Protein AF-A0A453PIL1-F1 (afdb_monomer_lite)

pLDDT: mean 85.37, std 12.17, range [45.0, 97.56]

Radius of gyration: 28.1 Å; chains: 1; bounding box: 59×64×79 Å

Secondary structure (DSSP, 8-state):
-HHHHHHHHHHHHT--HHHHHHHHHHHHHHSTTGGGSHHHHHHHHHHHHHHHHHHH----PPPGGG--SEEEGGG--TTSEEE---SHHHHHHHHHHHS--------HHHHHHH--GGG--TTGGGGHHHHHHHHHHHHHHHHHHHHHHT---HHHHHHS--S---TT--HHHHHHHHHHHHHHHHHHHHHHHHHTT----S-HHHHHHHHHHHHHHHHHSTTTTT-SSTTSTT------GGGGGHHHHHHHHHHHHHHHHHHHHHHHHHHHHH--

Organism: Aegilops tauschii subsp. strangulata (NCBI:txid200361)

InterPro domains:
  IPR007855 RNA-dependent RNA polymerase [PTHR23079] (2-256)
  IPR057596 RDRP, core domain [PF05183] (2-96)
  IPR058752 RDRP, C-terminal head domain [PF26253] (114-263)

Foldseek 3Di:
DVVVVVLVVLCVVQQCLVVLVQLLQQCLLPDPVRCPDPLNVLSVVLNVVNVCCVPPVDGRDDDPVSHDQEHDPLVVPPVGHYDQGPDPSSVVSVVVVVPPPVVPFCDLVNLVVVPDCLLAAPPLVVQQVVLLVLLQVLLVQLVVLCVVFVNQDPCCLLVLVGDDTPPVDDSVPCSVVSVVSNVVSLVVLVVSLVVVDPDDDDCSLSVSSSNLSSNQCCQRHSVNAPVYPPPPPNRHRDRCSSVSVVVSSVVSNVVSVVVVVVVVVVVVVVVVVVVD

Structure (mmCIF, N/CA/C/O backbone):
data_AF-A0A453PIL1-F1
#
_entry.id   AF-A0A453PIL1-F1
#
loop_
_atom_site.group_PDB
_atom_site.id
_atom_site.type_symbol
_atom_site.label_atom_id
_atom_site.label_alt_id
_atom_site.label_comp_id
_atom_site.label_asym_id
_atom_site.label_entity_id
_atom_site.label_seq_id
_atom_site.pdbx_PDB_ins_code
_atom_site.Cartn_x
_atom_site.Cartn_y
_atom_site.Cartn_z
_atom_site.occupancy
_atom_site.B_iso_or_equiv
_atom_site.auth_seq_id
_atom_site.auth_comp_id
_atom_site.auth_asym_id
_atom_site.auth_atom_id
_atom_site.pdbx_PDB_model_num
ATOM 1 N N . MET A 1 1 ? 7.873 -20.648 41.416 1.00 58.84 1 MET A N 1
ATOM 2 C CA . MET A 1 1 ? 7.130 -21.405 40.377 1.00 58.84 1 MET A CA 1
ATOM 3 C C . MET A 1 1 ? 5.621 -21.281 40.560 1.00 58.84 1 MET A C 1
ATOM 5 O O . MET A 1 1 ? 4.978 -20.848 39.619 1.00 58.84 1 MET A O 1
ATOM 9 N N . GLN A 1 2 ? 5.059 -21.563 41.745 1.00 65.50 2 GLN A N 1
ATOM 10 C CA . GLN A 1 2 ? 3.618 -21.374 42.014 1.00 65.50 2 GLN A CA 1
ATOM 11 C C . GLN A 1 2 ? 3.133 -19.929 41.814 1.00 65.50 2 GLN A C 1
ATOM 13 O O . GLN A 1 2 ? 2.189 -19.726 41.064 1.00 65.50 2 GLN A O 1
ATOM 18 N N . GLU A 1 3 ? 3.833 -18.934 42.366 1.00 66.12 3 GLU A N 1
ATOM 19 C CA . GLU A 1 3 ? 3.472 -17.509 42.209 1.00 66.12 3 GLU A CA 1
ATOM 20 C C . GLU A 1 3 ? 3.462 -17.048 40.744 1.00 66.12 3 GLU A C 1
ATOM 22 O O . GLU A 1 3 ? 2.602 -16.280 40.326 1.00 66.12 3 GLU A O 1
ATOM 27 N N . VAL A 1 4 ? 4.390 -17.566 39.932 1.00 72.25 4 VAL A N 1
ATOM 28 C CA . VAL A 1 4 ? 4.459 -17.261 38.496 1.00 72.25 4 VAL A CA 1
ATOM 29 C C . VAL A 1 4 ? 3.265 -17.880 37.767 1.00 72.25 4 VAL A C 1
ATOM 31 O O . VAL A 1 4 ? 2.630 -17.210 36.961 1.00 72.25 4 VAL A 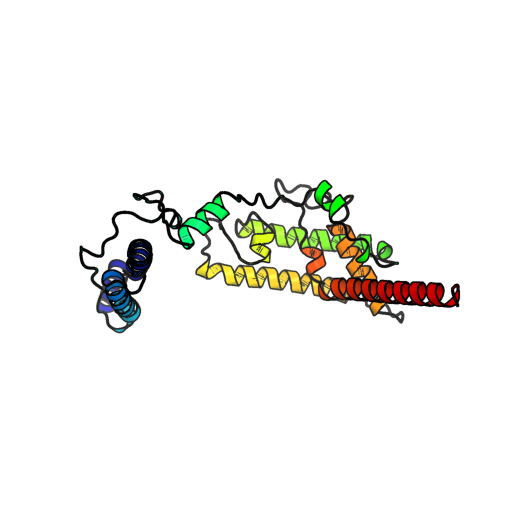O 1
ATOM 34 N N . HIS A 1 5 ? 2.916 -19.135 38.067 1.00 69.75 5 HIS A N 1
ATOM 35 C CA . HIS A 1 5 ? 1.756 -19.799 37.463 1.00 69.75 5 HIS A CA 1
ATOM 36 C C . HIS A 1 5 ? 0.440 -19.105 37.844 1.00 69.75 5 HIS A C 1
ATOM 38 O O . HIS A 1 5 ? -0.418 -18.897 36.987 1.00 69.75 5 HIS A O 1
ATOM 44 N N . GLU A 1 6 ? 0.290 -18.711 39.107 1.00 72.25 6 GLU A N 1
ATOM 45 C CA . GLU A 1 6 ? -0.893 -18.007 39.604 1.00 72.25 6 GLU A CA 1
ATOM 46 C C . GLU A 1 6 ? -1.024 -16.616 38.971 1.00 72.25 6 GLU A C 1
ATOM 48 O O . GLU A 1 6 ? -2.104 -16.241 38.516 1.00 72.25 6 GLU A O 1
ATOM 53 N N . TYR A 1 7 ? 0.092 -15.897 38.816 1.00 70.75 7 TYR A N 1
ATOM 54 C CA . TYR A 1 7 ? 0.134 -14.625 38.100 1.00 70.75 7 TYR A CA 1
ATOM 55 C C . TYR A 1 7 ? -0.283 -14.761 36.628 1.00 70.75 7 TYR A C 1
ATOM 57 O O . TYR A 1 7 ? -1.129 -14.001 36.162 1.00 70.75 7 TYR A O 1
ATOM 65 N N . PHE A 1 8 ? 0.240 -15.755 35.900 1.00 70.81 8 PHE A N 1
ATOM 66 C CA . PHE A 1 8 ? -0.168 -16.010 34.511 1.00 70.81 8 PHE A CA 1
ATOM 67 C C . PHE A 1 8 ? -1.654 -16.361 34.397 1.00 70.81 8 PHE A C 1
ATOM 69 O O . PHE A 1 8 ? -2.332 -15.880 33.490 1.00 70.81 8 PHE A O 1
ATOM 76 N N . THR A 1 9 ? -2.174 -17.166 35.325 1.00 74.06 9 THR A N 1
ATOM 77 C CA . THR A 1 9 ? -3.589 -17.562 35.324 1.00 74.06 9 THR A CA 1
ATOM 78 C C . THR A 1 9 ? -4.488 -16.352 35.583 1.00 74.06 9 THR A C 1
ATOM 80 O O . THR A 1 9 ? -5.438 -16.116 34.838 1.00 74.06 9 THR A O 1
ATOM 83 N N . ASN A 1 10 ? -4.142 -15.524 36.573 1.00 71.38 10 ASN A N 1
ATOM 84 C CA . ASN A 1 10 ? -4.851 -14.279 36.859 1.00 71.38 10 ASN A CA 1
ATOM 85 C C . ASN A 1 10 ? -4.754 -13.283 35.698 1.00 71.38 10 ASN A C 1
ATOM 87 O O . ASN A 1 10 ? -5.740 -12.614 35.399 1.00 71.38 10 ASN A O 1
ATOM 91 N N . TYR A 1 11 ? -3.617 -13.221 35.005 1.00 69.94 11 TYR A N 1
ATOM 92 C CA . TYR A 1 11 ? -3.441 -12.347 33.851 1.00 69.94 11 TYR A CA 1
ATOM 93 C C . TYR A 1 11 ? -4.341 -12.712 32.678 1.00 69.94 11 TYR A C 1
ATOM 95 O O . TYR A 1 11 ? -5.013 -11.842 32.133 1.00 69.94 11 TYR A O 1
ATOM 103 N N . ILE A 1 12 ? -4.419 -13.999 32.340 1.00 71.44 12 ILE A N 1
ATOM 104 C CA . ILE A 1 12 ? -5.281 -14.481 31.255 1.00 71.44 12 ILE A CA 1
ATOM 105 C C . ILE A 1 12 ? -6.761 -14.234 31.581 1.00 71.44 12 ILE A C 1
ATOM 107 O O . ILE A 1 12 ? -7.536 -13.865 30.703 1.00 71.44 12 ILE A O 1
ATOM 111 N N . VAL A 1 13 ? -7.166 -14.422 32.840 1.00 69.50 13 VAL A N 1
ATOM 112 C CA . VAL A 1 13 ? -8.570 -14.271 33.257 1.00 69.50 13 VAL A CA 1
ATOM 113 C C . VAL A 1 13 ? -8.995 -12.802 33.348 1.00 69.50 13 VAL A C 1
ATOM 115 O O . VAL A 1 13 ? -10.147 -12.484 33.058 1.00 69.50 13 VAL A O 1
ATOM 118 N N . ASN A 1 14 ? -8.088 -11.901 33.733 1.00 73.06 14 ASN A N 1
ATOM 119 C CA . ASN A 1 14 ? -8.406 -10.494 33.996 1.00 73.06 14 ASN A CA 1
ATOM 120 C C . ASN A 1 14 ? -8.008 -9.536 32.860 1.00 73.06 14 ASN A C 1
ATOM 122 O O . ASN A 1 14 ? -8.001 -8.320 33.063 1.00 73.06 14 ASN A O 1
ATOM 126 N N . GLU A 1 15 ? -7.695 -10.039 31.662 1.00 75.44 15 GLU A N 1
ATOM 127 C CA . GLU A 1 15 ? -7.413 -9.198 30.495 1.00 75.44 15 GLU A CA 1
ATOM 128 C C . GLU A 1 15 ? -8.691 -8.473 30.016 1.00 75.44 15 GLU A C 1
ATOM 130 O O . GLU A 1 15 ? -9.424 -8.931 29.141 1.00 75.44 15 GLU A O 1
ATOM 135 N N . SER A 1 16 ? -8.978 -7.305 30.600 1.00 82.44 16 SER A N 1
ATOM 136 C CA . SER A 1 16 ? -10.189 -6.518 30.319 1.00 82.44 16 SER A CA 1
ATOM 137 C C . SER A 1 16 ? -9.962 -5.341 29.364 1.00 82.44 16 SER A C 1
ATOM 139 O O . SER A 1 16 ? -10.922 -4.680 28.962 1.00 82.44 16 SER A O 1
ATOM 141 N N . LEU A 1 17 ? -8.719 -5.099 28.929 1.00 85.94 17 LEU A N 1
ATOM 142 C CA . LEU A 1 17 ? -8.336 -3.920 28.142 1.00 85.94 17 LEU A CA 1
ATOM 143 C C . LEU A 1 17 ? -9.154 -3.779 26.850 1.00 85.94 17 LEU A C 1
ATOM 145 O O . LEU A 1 17 ? -9.713 -2.718 26.571 1.00 85.94 17 LEU A O 1
ATOM 149 N N . GLY A 1 18 ? -9.274 -4.864 26.079 1.00 87.00 18 GLY A N 1
ATOM 150 C CA . GLY A 1 18 ? -10.049 -4.869 24.836 1.00 87.00 18 GLY A CA 1
ATOM 151 C C . GLY A 1 18 ? -11.552 -4.675 25.062 1.00 87.00 18 GLY A C 1
ATOM 152 O O . GLY A 1 18 ? -12.230 -4.067 24.233 1.00 87.00 18 GLY A O 1
ATOM 153 N N . ILE A 1 19 ? -12.079 -5.153 26.192 1.00 90.38 19 ILE A N 1
ATOM 154 C CA . ILE A 1 19 ? -13.492 -4.995 26.560 1.00 90.38 19 ILE A CA 1
ATOM 155 C C . ILE A 1 19 ? -13.772 -3.528 26.896 1.00 90.38 19 ILE A C 1
ATOM 157 O O . ILE A 1 19 ? -14.707 -2.949 26.342 1.00 90.38 19 ILE A O 1
ATOM 161 N N . ILE A 1 20 ? -12.925 -2.912 27.728 1.00 93.19 20 ILE A N 1
ATOM 162 C CA . ILE A 1 20 ? -13.032 -1.499 28.120 1.00 93.19 20 ILE A CA 1
ATOM 163 C C . ILE A 1 20 ? -12.904 -0.590 26.890 1.00 93.19 20 ILE A C 1
ATOM 165 O O . ILE A 1 20 ? -13.718 0.318 26.721 1.00 93.19 20 ILE A O 1
ATOM 169 N N . ALA A 1 21 ? -11.950 -0.868 25.991 1.00 93.31 21 ALA A N 1
ATOM 170 C CA . ALA A 1 21 ? -11.769 -0.109 24.748 1.00 93.31 21 ALA A CA 1
ATOM 171 C C . ALA A 1 21 ? -13.047 -0.095 23.896 1.00 93.31 21 ALA A C 1
ATOM 173 O O . ALA A 1 21 ? -13.526 0.957 23.476 1.00 93.31 21 ALA A O 1
ATOM 174 N N . ASN A 1 22 ? -13.612 -1.283 23.661 1.00 93.31 22 ASN A N 1
ATOM 175 C CA . ASN A 1 22 ? -14.817 -1.439 22.855 1.00 93.31 22 ASN A CA 1
ATOM 176 C C . ASN A 1 22 ? -16.019 -0.766 23.519 1.00 93.31 22 ASN A C 1
ATOM 178 O O . ASN A 1 22 ? -16.800 -0.111 22.832 1.00 93.31 22 ASN A O 1
ATOM 182 N N . ALA A 1 23 ? -16.153 -0.890 24.843 1.00 94.56 23 ALA A N 1
ATOM 183 C CA . ALA A 1 23 ? -17.199 -0.204 25.585 1.00 94.56 23 ALA A CA 1
ATOM 184 C C . ALA A 1 23 ? -17.091 1.315 25.421 1.00 94.56 23 ALA A C 1
ATOM 186 O O . ALA A 1 23 ? -18.082 1.961 25.090 1.00 94.56 23 ALA A O 1
ATOM 187 N N . HIS A 1 24 ? -15.888 1.878 25.555 1.00 96.00 24 HIS A N 1
ATOM 188 C CA . HIS A 1 24 ? -15.672 3.318 25.424 1.00 96.00 24 HIS A CA 1
ATOM 189 C C . HIS A 1 24 ? -16.084 3.832 24.039 1.00 96.00 24 HIS A C 1
ATOM 191 O O . HIS A 1 24 ? -16.726 4.873 23.937 1.00 96.00 24 HIS A O 1
ATOM 197 N N . VAL A 1 25 ? -15.760 3.100 22.967 1.00 95.06 25 VAL A N 1
ATOM 198 C CA . VAL A 1 25 ? -16.185 3.461 21.602 1.00 95.06 25 VAL A CA 1
ATOM 199 C C . VAL A 1 25 ? -17.710 3.491 21.484 1.00 95.06 25 VAL A C 1
ATOM 201 O O . VAL A 1 25 ? -18.259 4.432 20.918 1.00 95.06 25 VAL A O 1
ATOM 204 N N . VAL A 1 26 ? -18.398 2.493 22.043 1.00 95.69 26 VAL A N 1
ATOM 205 C CA . VAL A 1 26 ? -19.864 2.395 21.985 1.00 95.69 26 VAL A CA 1
ATOM 206 C C . VAL A 1 26 ? -20.529 3.521 22.777 1.00 95.69 26 VAL A C 1
ATOM 208 O O . VAL A 1 26 ? -21.424 4.185 22.261 1.00 95.69 26 VAL A O 1
ATOM 211 N N . PHE A 1 27 ? -20.098 3.763 24.018 1.00 95.62 27 PHE A N 1
ATOM 212 C CA . PHE A 1 27 ? -20.665 4.840 24.833 1.00 95.62 27 PHE A CA 1
ATOM 213 C C . PHE A 1 27 ? -20.394 6.212 24.209 1.00 95.62 27 PHE A C 1
ATOM 215 O O . PHE A 1 27 ? -21.304 7.031 24.139 1.00 95.62 27 PHE A O 1
ATOM 222 N N . ALA A 1 28 ? -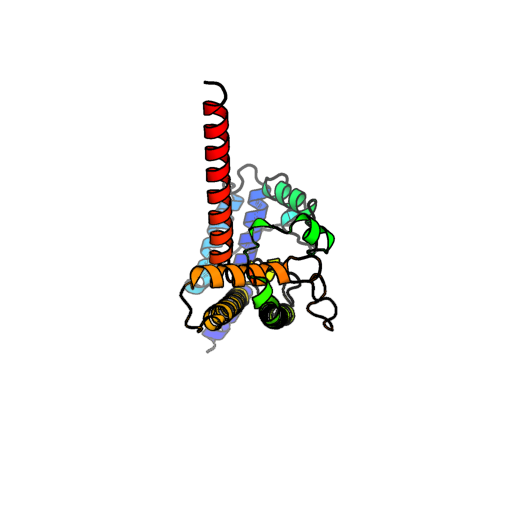19.196 6.444 23.667 1.00 95.50 28 ALA A N 1
ATOM 223 C CA . ALA A 1 28 ? -18.870 7.706 23.006 1.00 95.50 28 ALA A CA 1
ATOM 224 C C . ALA A 1 28 ? -19.682 7.947 21.722 1.00 95.50 28 ALA A C 1
ATOM 226 O O . ALA A 1 28 ? -19.861 9.095 21.322 1.00 95.50 28 ALA A O 1
ATOM 227 N N . ASP A 1 29 ? -20.153 6.889 21.061 1.00 95.38 29 ASP A N 1
ATOM 228 C CA . ASP A 1 29 ? -21.025 6.996 19.891 1.00 95.38 29 ASP A CA 1
ATOM 229 C C . ASP A 1 29 ? -22.487 7.289 20.270 1.00 95.38 29 ASP A C 1
ATOM 231 O O . ASP A 1 29 ? -23.164 8.029 19.558 1.00 95.38 29 ASP A O 1
ATOM 235 N N . ARG A 1 30 ? -22.966 6.744 21.398 1.00 92.31 30 ARG A N 1
ATOM 236 C CA . ARG A 1 30 ? -24.352 6.912 21.876 1.00 92.31 30 ARG A CA 1
ATOM 237 C C . ARG A 1 30 ? -24.597 8.225 22.605 1.00 92.31 30 ARG A C 1
ATOM 239 O O . ARG A 1 30 ? -25.677 8.799 22.498 1.00 92.31 30 ARG A O 1
ATOM 246 N N . GLU A 1 31 ? -23.628 8.655 23.400 1.00 93.50 31 GLU A N 1
ATOM 247 C CA . GLU A 1 31 ? -23.792 9.792 24.296 1.00 93.50 31 GLU A CA 1
ATOM 248 C C . GLU A 1 31 ? -23.668 11.120 23.547 1.00 93.50 31 GLU A C 1
ATOM 250 O O . GLU A 1 31 ? -22.779 11.318 22.718 1.00 93.50 31 GLU A O 1
ATOM 255 N N . ILE A 1 32 ? -24.515 12.087 23.907 1.00 92.00 32 ILE A N 1
ATOM 256 C CA . ILE A 1 32 ? -24.518 13.427 23.295 1.00 92.00 32 ILE A CA 1
ATOM 257 C C . ILE A 1 32 ? -23.169 14.128 23.514 1.00 92.00 32 ILE A C 1
ATOM 259 O O . ILE A 1 32 ? -22.636 14.768 22.607 1.00 92.00 32 ILE A O 1
ATOM 263 N N . LEU A 1 33 ? -22.596 13.962 24.711 1.00 94.81 33 LEU A N 1
ATOM 264 C CA . LEU A 1 33 ? -21.286 14.505 25.092 1.00 94.81 33 LEU A CA 1
ATOM 265 C C . LEU A 1 33 ? -20.108 13.648 24.600 1.00 94.81 33 LEU A C 1
ATOM 267 O O . LEU A 1 33 ? -18.949 13.983 24.838 1.00 94.81 33 LEU A O 1
ATOM 271 N N . LYS A 1 34 ? -20.377 12.543 23.897 1.00 92.88 34 LYS A N 1
ATOM 272 C CA . LYS A 1 34 ? -19.367 11.635 23.347 1.00 92.88 34 LYS A CA 1
ATOM 273 C C . LYS A 1 34 ? -18.358 11.180 24.409 1.00 92.88 34 LYS A C 1
ATOM 275 O O . LYS A 1 34 ? -18.752 10.668 25.455 1.00 92.88 34 LYS A O 1
ATOM 280 N N . ALA A 1 35 ? -17.061 11.371 24.159 1.00 93.31 35 ALA A N 1
ATOM 281 C CA . ALA A 1 35 ? -15.979 10.976 25.058 1.00 93.31 35 ALA A CA 1
ATOM 282 C C . ALA A 1 35 ? -15.958 11.754 26.389 1.00 93.31 35 ALA A C 1
ATOM 284 O O . ALA A 1 35 ? -15.359 11.282 27.348 1.00 93.31 35 ALA A O 1
ATOM 285 N N . GLU A 1 36 ? -16.630 12.906 26.474 1.00 94.69 36 GLU A N 1
ATOM 286 C CA . GLU A 1 36 ? -16.749 13.689 27.715 1.00 94.69 36 GLU A CA 1
ATOM 287 C C . GLU A 1 36 ? -17.927 13.231 28.588 1.00 94.69 36 GLU A C 1
ATOM 289 O O . GLU A 1 36 ? -18.165 13.762 29.672 1.00 94.69 36 GLU A O 1
ATOM 294 N N . SER A 1 37 ? -18.689 12.234 28.134 1.00 95.81 37 SER A N 1
ATOM 295 C CA . SER A 1 37 ? -19.760 11.645 28.930 1.00 95.81 37 SER A CA 1
ATOM 296 C C . SER A 1 37 ? -19.211 10.926 30.165 1.00 95.81 37 SER A C 1
ATOM 298 O O . SER A 1 37 ? -18.133 10.328 30.150 1.00 95.81 37 SER A O 1
ATOM 300 N N . THR A 1 38 ? -19.987 10.929 31.250 1.00 96.44 38 THR A N 1
ATOM 301 C CA . THR A 1 38 ? -19.612 10.257 32.503 1.00 96.44 38 THR A CA 1
ATOM 302 C C . THR A 1 38 ? -19.249 8.773 32.319 1.00 96.44 38 THR A C 1
ATOM 304 O O . THR A 1 38 ? -18.263 8.345 32.923 1.00 96.44 38 THR A O 1
ATOM 307 N N . PRO A 1 39 ? -19.963 7.973 31.495 1.00 95.12 39 PRO A N 1
ATOM 308 C CA . PRO A 1 39 ? -19.558 6.598 31.203 1.00 95.12 39 PRO A CA 1
ATOM 309 C C . PRO A 1 39 ? -18.180 6.503 30.537 1.00 95.12 39 PRO A C 1
ATOM 311 O O . PRO A 1 39 ? -17.382 5.651 30.921 1.00 95.12 39 PRO A O 1
ATOM 314 N N . CYS A 1 40 ? -17.875 7.387 29.581 1.00 96.12 40 CYS A N 1
ATOM 315 C CA . CYS A 1 40 ? -16.591 7.387 28.876 1.00 96.12 40 CYS A CA 1
ATOM 316 C C . CYS A 1 40 ? -15.429 7.765 29.797 1.00 96.12 40 CYS A C 1
ATOM 318 O O . CYS A 1 40 ? -14.412 7.079 29.790 1.00 96.12 40 CYS A O 1
ATOM 320 N N . ILE A 1 41 ? -15.604 8.777 30.652 1.00 96.44 41 ILE A N 1
ATOM 321 C CA . ILE A 1 41 ? -14.586 9.175 31.637 1.00 96.44 41 ILE A CA 1
ATOM 322 C C . ILE A 1 41 ? -14.280 8.013 32.595 1.00 96.44 41 ILE A C 1
ATOM 324 O O . ILE A 1 41 ? -13.118 7.652 32.770 1.00 96.44 41 ILE A O 1
ATOM 328 N N . LYS A 1 42 ? -15.312 7.352 33.138 1.00 95.88 42 LYS A N 1
ATOM 329 C CA . LYS A 1 42 ? -15.136 6.164 33.995 1.00 95.88 42 LYS A CA 1
ATOM 330 C C . LYS A 1 42 ? -14.431 5.020 33.263 1.00 95.88 42 LYS A C 1
ATOM 332 O O . LYS A 1 42 ? -13.570 4.353 33.829 1.00 95.88 42 LYS A O 1
ATOM 337 N N . LEU A 1 43 ? -14.780 4.781 31.998 1.00 95.94 43 LEU A N 1
ATOM 338 C CA . LEU A 1 43 ? -14.108 3.775 31.175 1.00 95.94 43 LEU A CA 1
ATOM 339 C C . LEU A 1 43 ? -12.645 4.140 30.911 1.00 95.94 43 LEU A C 1
ATOM 341 O O . LEU A 1 43 ? -11.808 3.245 30.912 1.00 95.94 43 LEU A O 1
ATOM 345 N N . ALA A 1 44 ? -12.316 5.419 30.730 1.00 95.50 44 ALA A N 1
ATOM 346 C CA . ALA A 1 44 ? -10.940 5.877 30.560 1.00 95.50 44 ALA A CA 1
ATOM 347 C C . ALA A 1 44 ? -10.098 5.664 31.833 1.00 95.50 44 ALA A C 1
ATOM 349 O O . ALA A 1 44 ? -8.957 5.206 31.744 1.00 95.50 44 ALA A O 1
ATOM 350 N N . GLU A 1 45 ? -10.668 5.908 33.016 1.00 94.69 45 GLU A N 1
ATOM 351 C CA . GLU A 1 45 ? -10.028 5.591 34.302 1.00 94.69 45 GLU A CA 1
ATOM 352 C C . GLU A 1 45 ? -9.756 4.084 34.436 1.00 94.69 45 GLU A C 1
ATOM 354 O O . GLU A 1 45 ? -8.632 3.673 34.730 1.00 94.69 45 GLU A O 1
ATOM 359 N N . LEU A 1 46 ? -10.757 3.246 34.137 1.00 94.12 46 LEU A N 1
ATOM 360 C CA . LEU A 1 46 ? -10.609 1.786 34.135 1.00 94.12 46 LEU A CA 1
ATOM 361 C C . LEU A 1 46 ? -9.586 1.306 33.101 1.00 94.12 46 LEU A C 1
ATOM 363 O O . LEU A 1 46 ? -8.847 0.357 33.359 1.00 94.12 46 LEU A O 1
ATOM 367 N N . PHE A 1 47 ? -9.518 1.964 31.942 1.00 92.94 47 PHE A N 1
ATOM 368 C CA . PHE A 1 47 ? -8.545 1.656 30.900 1.00 92.94 47 PHE A CA 1
ATOM 369 C C . PHE A 1 47 ? -7.117 1.899 31.395 1.00 92.94 47 PHE A C 1
ATOM 371 O O . PHE A 1 47 ? -6.248 1.056 31.183 1.00 92.94 47 PHE A O 1
ATOM 378 N N . SER A 1 48 ? -6.887 3.006 32.110 1.00 92.75 48 SER A N 1
ATOM 379 C CA . SER A 1 48 ? -5.599 3.308 32.746 1.00 92.75 48 SER A CA 1
ATOM 380 C C . SER A 1 48 ? -5.183 2.207 33.732 1.00 92.75 48 SER A C 1
ATOM 382 O O . SER A 1 48 ? -4.072 1.684 33.653 1.00 92.75 48 SER A O 1
ATOM 384 N N . ILE A 1 49 ? -6.113 1.764 34.590 1.00 90.38 49 ILE A N 1
ATOM 385 C CA . ILE A 1 49 ? -5.877 0.667 35.546 1.00 90.38 49 ILE A CA 1
ATOM 386 C C . ILE A 1 49 ? -5.532 -0.638 34.810 1.00 90.38 49 ILE A C 1
ATOM 388 O O . ILE A 1 49 ? -4.577 -1.319 35.176 1.00 90.38 49 ILE A O 1
ATOM 392 N N . ALA A 1 50 ? -6.271 -0.976 33.749 1.00 89.19 50 ALA A N 1
ATOM 393 C CA . ALA A 1 50 ? -6.049 -2.199 32.979 1.00 89.19 50 ALA A CA 1
ATOM 394 C C . ALA A 1 50 ? -4.675 -2.234 32.286 1.00 89.19 50 ALA A C 1
ATOM 396 O O . ALA A 1 50 ? -4.059 -3.295 32.204 1.00 89.19 50 ALA A O 1
ATOM 397 N N . VAL A 1 51 ? -4.168 -1.090 31.808 1.00 88.31 51 VAL A N 1
ATOM 398 C CA . VAL A 1 51 ? -2.824 -0.992 31.206 1.00 88.31 51 VAL A CA 1
ATOM 399 C C . VAL A 1 51 ? -1.723 -1.227 32.237 1.00 88.31 51 VAL A C 1
ATOM 401 O O . VAL A 1 51 ? -0.707 -1.843 31.913 1.00 88.31 51 VAL A O 1
ATOM 404 N N . ASP A 1 52 ? -1.915 -0.756 33.470 1.00 87.62 52 ASP A N 1
ATOM 405 C CA . ASP A 1 52 ? -0.941 -0.913 34.551 1.00 87.62 52 ASP A CA 1
ATOM 406 C C . ASP A 1 52 ? -1.090 -2.222 35.337 1.00 87.62 52 ASP A C 1
ATOM 408 O O . ASP A 1 52 ? -0.207 -2.550 36.132 1.00 87.62 52 ASP A O 1
ATOM 412 N N . TYR A 1 53 ? -2.123 -3.025 35.068 1.00 85.06 53 TYR A N 1
ATOM 413 C CA . TYR A 1 53 ? -2.306 -4.357 35.652 1.00 85.06 53 TYR A CA 1
ATOM 414 C C . TYR A 1 53 ? -1.047 -5.250 35.611 1.00 85.06 53 TYR A C 1
ATOM 416 O O . TYR A 1 53 ? -0.721 -5.828 36.649 1.00 85.06 53 TYR A O 1
ATOM 424 N N . PRO A 1 54 ? -0.263 -5.323 34.509 1.00 81.62 54 PRO A N 1
ATOM 425 C CA . PRO A 1 54 ? 0.958 -6.128 34.474 1.00 81.62 54 PRO A CA 1
ATOM 426 C C . PRO A 1 54 ? 2.050 -5.665 35.456 1.00 81.62 54 PRO A C 1
ATOM 428 O O . PRO A 1 54 ? 3.035 -6.371 35.656 1.00 81.62 54 PRO A O 1
ATOM 431 N N . LYS A 1 55 ? 1.935 -4.449 36.003 1.00 84.56 55 LYS A N 1
ATOM 432 C CA . LYS A 1 55 ? 2.883 -3.872 36.966 1.00 84.56 55 LYS A CA 1
ATOM 433 C C . LYS A 1 55 ? 2.327 -3.887 38.386 1.00 84.56 55 LYS A C 1
ATOM 435 O O . LYS A 1 55 ? 3.083 -4.073 39.332 1.00 84.56 55 LYS A O 1
ATOM 440 N N . THR A 1 56 ? 1.029 -3.631 38.533 1.00 83.38 56 THR A N 1
ATOM 441 C CA . THR A 1 56 ? 0.380 -3.409 39.833 1.00 83.38 56 THR A CA 1
ATOM 442 C C . THR A 1 56 ? -0.329 -4.648 40.365 1.00 83.38 56 THR A C 1
ATOM 444 O O . THR A 1 56 ? -0.562 -4.738 41.566 1.00 83.38 56 THR A O 1
ATOM 447 N N . GLY A 1 57 ? -0.701 -5.590 39.493 1.00 82.25 57 GLY A N 1
ATOM 448 C CA . GLY A 1 57 ? -1.519 -6.753 39.837 1.00 82.25 57 GLY A CA 1
ATOM 449 C C . GLY A 1 57 ? -2.978 -6.424 40.187 1.00 82.25 57 GLY A C 1
ATOM 450 O O . GLY A 1 57 ? -3.710 -7.323 40.593 1.00 82.25 57 GLY A O 1
ATOM 451 N N . VAL A 1 58 ? -3.423 -5.167 40.037 1.00 83.38 58 VAL A N 1
ATOM 452 C CA . VAL A 1 58 ? -4.782 -4.721 40.400 1.00 83.38 58 VAL A CA 1
ATOM 453 C C . VAL A 1 58 ? -5.708 -4.774 39.180 1.00 83.38 58 VAL A C 1
ATOM 455 O O . VAL A 1 58 ? -5.543 -3.958 38.270 1.00 83.38 58 VAL A O 1
ATOM 458 N N . PRO A 1 59 ? -6.664 -5.719 39.105 1.00 84.25 59 PRO A N 1
ATOM 459 C CA . PRO A 1 59 ? -7.496 -5.882 37.918 1.00 84.25 59 PRO A CA 1
ATOM 460 C C . PRO A 1 59 ? -8.527 -4.754 37.800 1.00 84.25 59 PRO A C 1
ATOM 462 O O . PRO A 1 59 ? -9.155 -4.359 38.785 1.00 84.25 59 PRO A O 1
ATOM 465 N N . ALA A 1 60 ? -8.756 -4.270 36.578 1.00 88.50 60 ALA A N 1
ATOM 466 C CA . ALA A 1 60 ? -9.830 -3.321 36.308 1.00 88.50 60 ALA A CA 1
ATOM 467 C C . ALA A 1 60 ? -11.186 -4.041 36.323 1.00 88.50 60 ALA A C 1
ATOM 469 O O . ALA A 1 60 ? -11.460 -4.885 35.464 1.00 88.50 60 ALA A O 1
ATOM 470 N N . GLN A 1 61 ? -12.041 -3.691 37.285 1.00 89.06 61 GLN A N 1
ATOM 471 C CA . GLN A 1 61 ? -13.397 -4.228 37.400 1.00 89.06 61 GLN A CA 1
ATOM 472 C C . GLN A 1 61 ? -14.393 -3.292 36.719 1.00 89.06 61 GLN A C 1
ATOM 474 O O . GLN A 1 61 ? -14.545 -2.140 37.119 1.00 89.06 61 GLN A O 1
ATOM 479 N N . ILE A 1 62 ? -15.075 -3.790 35.688 1.00 88.94 62 ILE A N 1
ATOM 480 C CA . ILE A 1 62 ? -16.060 -3.016 34.927 1.00 88.94 62 ILE A CA 1
ATOM 481 C C . ILE A 1 62 ? -17.411 -3.080 35.660 1.00 88.94 62 ILE A C 1
ATOM 483 O O . ILE A 1 62 ? -17.944 -4.177 35.834 1.00 88.94 62 ILE A O 1
ATOM 487 N N . PRO A 1 63 ? -18.003 -1.946 36.072 1.00 91.25 63 PRO A N 1
ATOM 488 C CA . PRO A 1 63 ? -19.338 -1.922 36.660 1.00 91.25 63 PRO A CA 1
ATOM 489 C C . PRO A 1 63 ? -20.415 -2.472 35.707 1.00 91.25 63 PRO A C 1
ATOM 491 O O . PRO A 1 63 ? -20.314 -2.273 34.490 1.00 91.25 63 PRO A O 1
ATOM 494 N N . PRO A 1 64 ? -21.490 -3.105 36.217 1.00 89.94 64 PRO A N 1
ATOM 495 C CA . PRO A 1 64 ? -22.603 -3.603 35.404 1.00 89.94 64 PRO A CA 1
ATOM 496 C C . PRO A 1 64 ? -23.197 -2.552 34.459 1.00 89.94 64 PRO A C 1
ATOM 498 O O . PRO A 1 64 ? -23.529 -2.877 33.321 1.00 89.94 64 PRO A O 1
ATOM 501 N N . GLU A 1 65 ? -23.273 -1.286 34.884 1.00 91.12 65 GLU A N 1
ATOM 502 C CA . GLU A 1 65 ? -23.812 -0.202 34.047 1.00 91.12 65 GLU A CA 1
ATOM 503 C C . GLU A 1 65 ? -22.960 0.105 32.804 1.00 91.12 65 GLU A C 1
ATOM 505 O O . GLU A 1 65 ? -23.484 0.616 31.818 1.00 91.12 65 GLU A O 1
ATOM 510 N N . LEU A 1 66 ? -21.662 -0.215 32.833 1.00 91.94 66 LEU A N 1
ATOM 511 C CA . LEU A 1 66 ? -20.726 0.025 31.728 1.00 91.94 66 LEU A CA 1
ATOM 512 C C . LEU A 1 66 ? -20.597 -1.187 30.789 1.00 91.94 66 LEU A C 1
ATOM 514 O O . LEU A 1 66 ? -19.734 -1.208 29.909 1.00 91.94 66 LEU A O 1
ATOM 518 N N . HIS A 1 67 ? -21.459 -2.197 30.943 1.00 90.56 67 HIS A N 1
ATOM 519 C CA . HIS A 1 67 ? -21.518 -3.327 30.022 1.00 90.56 67 HIS A CA 1
ATOM 520 C C . HIS A 1 67 ? -22.370 -2.999 28.797 1.00 90.56 67 HIS A C 1
ATOM 522 O O . HIS A 1 67 ? -23.571 -2.731 28.882 1.00 90.56 67 HIS A O 1
ATOM 528 N N . VAL A 1 68 ? -21.744 -3.090 27.628 1.00 92.06 68 VAL A N 1
ATOM 529 C CA . VAL A 1 68 ? -22.416 -2.880 26.348 1.00 92.06 68 VAL A CA 1
ATOM 530 C C . VAL A 1 68 ? -23.301 -4.071 25.990 1.00 92.06 68 VAL A C 1
ATOM 532 O O . VAL A 1 68 ? -22.851 -5.216 25.982 1.00 92.06 68 VAL A O 1
ATOM 535 N N . LYS A 1 69 ? -24.559 -3.783 25.637 1.00 90.62 69 LYS A N 1
ATOM 536 C CA . LYS A 1 69 ? -25.537 -4.778 25.164 1.00 90.62 69 LYS A CA 1
ATOM 537 C C . LYS A 1 69 ? -25.680 -4.804 23.644 1.00 90.62 69 LYS A C 1
ATOM 539 O O . LYS A 1 69 ? -25.910 -5.868 23.077 1.00 90.62 69 LYS A O 1
ATOM 544 N N . GLU A 1 70 ? -25.527 -3.653 22.995 1.00 92.62 70 GLU A N 1
ATOM 545 C CA . GLU A 1 70 ? -25.633 -3.521 21.542 1.00 92.62 70 GLU A CA 1
ATOM 546 C C . GLU A 1 70 ? -24.499 -2.642 21.015 1.00 92.62 70 GLU A C 1
ATOM 548 O O . GLU A 1 70 ? -24.107 -1.667 21.658 1.00 92.62 70 GLU A O 1
ATOM 553 N N . TYR A 1 71 ? -24.000 -2.974 19.831 1.00 94.81 71 TYR A N 1
ATOM 554 C CA . TYR A 1 71 ? -22.834 -2.336 19.226 1.00 94.81 71 TYR A CA 1
ATOM 555 C C . TYR A 1 71 ? -23.227 -1.501 18.001 1.00 94.81 71 TYR A C 1
ATOM 557 O O . TYR A 1 71 ? -24.193 -1.836 17.318 1.00 94.81 71 TYR A O 1
ATOM 565 N N . PRO A 1 72 ? -22.504 -0.422 17.678 1.00 95.00 72 PRO A N 1
ATOM 566 C CA . PRO A 1 72 ? -22.757 0.306 16.447 1.00 95.00 72 PRO A CA 1
ATOM 567 C C . PRO A 1 72 ? -22.412 -0.550 15.221 1.00 95.00 72 PRO A C 1
ATOM 569 O O . PRO A 1 72 ? -21.494 -1.374 15.245 1.00 95.00 72 PRO A O 1
ATOM 572 N N . ASP A 1 73 ? -23.133 -0.317 14.130 1.00 92.62 73 ASP A N 1
ATOM 573 C CA . ASP A 1 73 ? -23.025 -1.025 12.852 1.00 92.62 73 ASP A CA 1
ATOM 574 C C . ASP A 1 73 ? -21.597 -1.060 12.289 1.00 92.62 73 ASP A C 1
ATOM 576 O O . ASP A 1 73 ? -21.169 -2.082 11.752 1.00 92.62 73 ASP A O 1
ATOM 580 N N . PHE A 1 74 ? -20.827 0.013 12.478 1.00 92.56 74 PHE A N 1
ATOM 581 C CA . PHE A 1 74 ? -19.440 0.089 12.012 1.00 92.56 74 PHE A CA 1
ATOM 582 C C . PHE A 1 74 ? -18.460 -0.849 12.739 1.00 92.56 74 PHE A C 1
ATOM 584 O O . PHE A 1 74 ? -17.331 -1.003 12.280 1.00 92.56 74 PHE A O 1
ATOM 591 N N . MET A 1 75 ? -18.846 -1.472 13.860 1.00 91.19 75 MET A N 1
ATOM 592 C CA . MET A 1 75 ? -17.995 -2.430 14.586 1.00 91.19 75 MET A CA 1
ATOM 593 C C . MET A 1 75 ? -18.129 -3.883 14.097 1.00 91.19 75 MET A C 1
ATOM 595 O O . MET A 1 75 ? -17.378 -4.737 14.568 1.00 91.19 75 MET A O 1
ATOM 599 N N . GLU A 1 76 ? -19.066 -4.179 13.187 1.00 87.38 76 GLU A N 1
ATOM 600 C CA . GLU A 1 76 ? -19.229 -5.487 12.517 1.00 87.38 76 GLU A CA 1
ATOM 601 C C . GLU A 1 76 ? -19.275 -6.718 13.450 1.00 87.38 76 GLU A C 1
ATOM 603 O O . GLU A 1 76 ? -18.767 -7.796 13.136 1.00 87.38 76 GLU A O 1
ATOM 608 N N . LYS A 1 77 ? -19.921 -6.585 14.613 1.00 84.44 77 LYS A N 1
ATOM 609 C CA . LYS A 1 77 ? -20.136 -7.693 15.558 1.00 84.44 77 LYS A CA 1
ATOM 610 C C . LYS A 1 77 ? -21.311 -8.571 15.119 1.00 84.44 77 LYS A C 1
ATOM 612 O O . LYS A 1 77 ? -22.427 -8.391 15.591 1.00 84.44 77 LYS A O 1
ATOM 617 N N . LEU A 1 78 ? -21.052 -9.517 14.212 1.00 77.19 78 LEU A N 1
ATOM 618 C CA . LEU A 1 78 ? -22.067 -10.423 13.643 1.00 77.19 78 LEU A CA 1
ATOM 619 C C . LEU A 1 78 ? -22.794 -11.287 14.691 1.00 77.19 78 LEU A C 1
ATOM 621 O O . LEU A 1 78 ? -23.914 -11.725 14.453 1.00 77.19 78 LEU A O 1
ATOM 625 N N . ASP A 1 79 ? -22.160 -11.541 15.835 1.00 84.62 79 ASP A N 1
ATOM 626 C CA . ASP A 1 79 ? -22.676 -12.348 16.944 1.00 84.62 79 ASP A CA 1
ATOM 627 C C . ASP A 1 79 ? -23.478 -11.537 17.979 1.00 84.62 79 ASP A C 1
ATOM 629 O O . ASP A 1 79 ? -23.963 -12.099 18.963 1.00 84.62 79 ASP A O 1
ATOM 633 N N . ARG A 1 80 ? -23.604 -10.214 17.806 1.00 86.56 80 ARG A N 1
ATOM 634 C CA . ARG A 1 80 ? -24.215 -9.305 18.788 1.00 86.56 80 ARG A CA 1
ATOM 635 C C . ARG A 1 80 ? -25.323 -8.466 18.166 1.00 86.56 80 ARG A C 1
ATOM 637 O O . ARG A 1 80 ? -25.374 -8.260 16.960 1.00 86.56 80 ARG A O 1
ATOM 644 N N . ALA A 1 81 ? -26.202 -7.945 19.020 1.00 89.88 81 ALA A N 1
ATOM 645 C CA . ALA A 1 81 ? -27.180 -6.950 18.604 1.00 89.88 81 ALA A CA 1
ATOM 646 C C . ALA A 1 81 ? -26.462 -5.672 18.144 1.00 89.88 81 ALA A C 1
ATOM 648 O O . ALA A 1 81 ? -25.509 -5.224 18.791 1.00 89.88 81 ALA A O 1
ATOM 649 N N . THR A 1 82 ? -26.926 -5.087 17.039 1.00 93.31 82 THR A N 1
ATOM 650 C CA . THR A 1 82 ? -26.318 -3.892 16.447 1.00 93.31 82 THR A CA 1
ATOM 651 C C . THR A 1 82 ? -27.329 -2.784 16.186 1.00 93.31 82 THR A C 1
ATOM 653 O O . THR A 1 82 ? -28.462 -3.070 15.807 1.00 93.31 82 THR A O 1
ATOM 656 N N . TYR A 1 83 ? -26.898 -1.527 16.301 1.00 94.19 83 TYR A N 1
ATOM 657 C CA . TYR A 1 83 ? -27.683 -0.339 15.949 1.00 94.19 83 TYR A CA 1
ATOM 658 C C . TYR A 1 83 ? -26.965 0.507 14.887 1.00 94.19 83 TYR A C 1
ATOM 660 O O . TYR A 1 83 ? -25.747 0.440 14.741 1.00 94.19 83 TYR A O 1
ATOM 668 N N . VAL A 1 84 ? -27.708 1.324 14.139 1.00 94.25 84 VAL A N 1
ATOM 669 C CA . VAL A 1 84 ? -27.130 2.220 13.124 1.00 94.25 84 VAL A CA 1
ATOM 670 C C . VAL A 1 84 ? -26.573 3.469 13.810 1.00 94.25 84 VAL A C 1
ATOM 672 O O . VAL A 1 84 ? -27.340 4.249 14.366 1.00 94.25 84 VAL A O 1
ATOM 675 N N . SER A 1 85 ? -25.254 3.688 13.759 1.00 94.88 85 SER A N 1
ATOM 676 C CA . SER A 1 85 ? -24.636 4.896 14.332 1.00 94.88 85 SER A CA 1
ATOM 677 C C . SER A 1 85 ? -24.984 6.138 13.505 1.00 94.88 85 SER A C 1
ATOM 679 O O . SER A 1 85 ? -24.760 6.170 12.291 1.00 94.88 85 SER A O 1
ATOM 681 N N . GLU A 1 86 ? -25.484 7.194 14.146 1.00 93.44 86 GLU A N 1
ATOM 682 C CA . GLU A 1 86 ? -25.751 8.493 13.503 1.00 93.44 86 GLU A CA 1
ATOM 683 C C . GLU A 1 86 ? -24.505 9.395 13.412 1.00 93.44 86 GLU A C 1
ATOM 685 O O . GLU A 1 86 ? -24.509 10.431 12.726 1.00 93.44 86 GLU A O 1
ATOM 690 N N . GLY A 1 87 ? -23.421 8.985 14.077 1.00 90.50 87 GLY A N 1
ATOM 691 C CA . GLY A 1 87 ? -22.147 9.685 14.121 1.00 90.50 87 GLY A CA 1
ATOM 692 C C . GLY A 1 87 ? -21.420 9.726 12.774 1.00 90.50 87 GLY A C 1
ATOM 693 O O . GLY A 1 87 ? -21.753 9.030 11.811 1.00 90.50 87 GLY A O 1
ATOM 694 N N . ILE A 1 88 ? -20.376 10.559 12.709 1.00 92.31 88 ILE A N 1
ATOM 695 C CA . ILE A 1 88 ? -19.538 10.706 11.507 1.00 92.31 88 ILE A CA 1
ATOM 696 C C . ILE A 1 88 ? -18.888 9.373 11.106 1.00 92.31 88 ILE A C 1
ATOM 698 O O . ILE A 1 88 ? -18.805 9.073 9.920 1.00 92.31 88 ILE A O 1
ATOM 702 N N . ILE A 1 89 ? -18.494 8.555 12.090 1.00 92.25 89 ILE A N 1
ATOM 703 C CA . ILE A 1 89 ? -17.846 7.258 11.872 1.00 92.25 89 ILE A CA 1
ATOM 704 C C . ILE A 1 89 ? -18.825 6.284 11.213 1.00 92.25 89 ILE A C 1
ATOM 706 O O . ILE A 1 89 ? -18.499 5.724 10.171 1.00 92.25 89 ILE A O 1
ATOM 710 N N . GLY A 1 90 ? -20.043 6.144 11.750 1.00 93.50 90 GLY A N 1
ATOM 711 C CA . GLY A 1 90 ? -21.082 5.302 11.152 1.00 93.50 90 GLY A CA 1
ATOM 712 C C . GLY A 1 90 ? -21.456 5.745 9.737 1.00 93.50 90 GLY A C 1
ATOM 713 O O . GLY A 1 90 ? -21.540 4.922 8.825 1.00 93.50 90 GLY A O 1
ATOM 714 N N . LYS A 1 91 ? -21.617 7.057 9.515 1.00 94.38 91 LYS A N 1
ATOM 715 C CA . LYS A 1 91 ? -21.887 7.618 8.179 1.00 94.38 91 LYS A CA 1
ATOM 716 C C . LYS A 1 91 ? -20.768 7.290 7.191 1.00 94.38 91 LYS A C 1
ATOM 718 O O . LYS A 1 91 ? -21.055 6.784 6.110 1.00 94.38 91 LYS A O 1
ATOM 723 N N . LEU A 1 92 ? -19.514 7.529 7.575 1.00 92.31 92 LEU A N 1
ATOM 724 C CA . LEU A 1 92 ? -18.350 7.241 6.739 1.00 92.31 92 LEU A CA 1
ATOM 725 C C . LEU A 1 92 ? -18.238 5.746 6.430 1.00 92.31 92 LEU A C 1
ATOM 727 O O . LEU A 1 92 ? -18.057 5.374 5.276 1.00 92.31 92 LEU A O 1
ATOM 731 N N . TYR A 1 93 ? -18.400 4.894 7.441 1.00 90.94 93 TYR A N 1
ATOM 732 C CA . TYR A 1 93 ? -18.382 3.444 7.287 1.00 90.94 93 TYR A CA 1
ATOM 733 C C . TYR A 1 93 ? -19.426 2.971 6.267 1.00 90.94 93 TYR A C 1
ATOM 735 O O . TYR A 1 93 ? -19.091 2.226 5.347 1.00 90.94 93 TYR A O 1
ATOM 743 N N . ARG A 1 94 ? -20.674 3.447 6.366 1.00 91.38 94 ARG A N 1
ATOM 744 C CA . ARG A 1 94 ? -21.736 3.080 5.417 1.00 91.38 94 ARG A CA 1
ATOM 745 C C . ARG A 1 94 ? -21.471 3.604 4.010 1.00 91.38 94 ARG A C 1
ATOM 747 O O . ARG A 1 94 ? -21.725 2.876 3.057 1.00 91.38 94 ARG A O 1
ATOM 754 N N . GLU A 1 95 ? -20.958 4.824 3.860 1.00 89.06 95 GLU A N 1
ATOM 755 C CA . GLU A 1 95 ? -20.600 5.358 2.539 1.00 89.06 95 GLU A CA 1
ATOM 756 C C . GLU A 1 95 ? -19.459 4.568 1.893 1.00 89.06 95 GLU A C 1
ATOM 758 O O . GLU A 1 95 ? -19.567 4.201 0.725 1.00 89.06 95 GLU A O 1
ATOM 763 N N . ILE A 1 96 ? -18.424 4.204 2.655 1.00 83.50 96 ILE A N 1
ATOM 764 C CA . ILE A 1 96 ? -17.339 3.340 2.165 1.00 83.50 96 ILE A CA 1
ATOM 765 C C . ILE A 1 96 ? -17.870 1.942 1.830 1.00 83.50 96 ILE A C 1
ATOM 767 O O . ILE A 1 96 ? -17.504 1.380 0.809 1.00 83.50 96 ILE A O 1
ATOM 771 N N . LYS A 1 97 ? -18.767 1.373 2.639 1.00 80.75 97 LYS A N 1
ATOM 772 C CA . LYS A 1 97 ? -19.332 0.040 2.376 1.00 80.75 97 LYS A CA 1
ATOM 773 C C . LYS A 1 97 ? -20.235 0.012 1.136 1.00 80.75 97 LYS A C 1
ATOM 775 O O . LYS A 1 97 ? -20.270 -0.996 0.435 1.00 80.75 97 LYS A O 1
ATOM 780 N N . LYS A 1 98 ? -20.951 1.109 0.850 1.00 78.75 98 LYS A N 1
ATOM 781 C CA . LYS A 1 98 ? -21.723 1.300 -0.396 1.00 78.75 98 LYS A CA 1
ATOM 782 C C . LYS A 1 98 ? -20.812 1.454 -1.604 1.00 78.75 98 LYS A C 1
ATOM 784 O O . LYS A 1 98 ? -21.076 0.869 -2.651 1.00 78.75 98 LYS A O 1
ATOM 789 N N . GLN A 1 99 ? -19.757 2.247 -1.447 1.00 65.62 99 GLN A N 1
ATOM 790 C CA . GLN A 1 99 ? -18.648 2.353 -2.381 1.00 65.62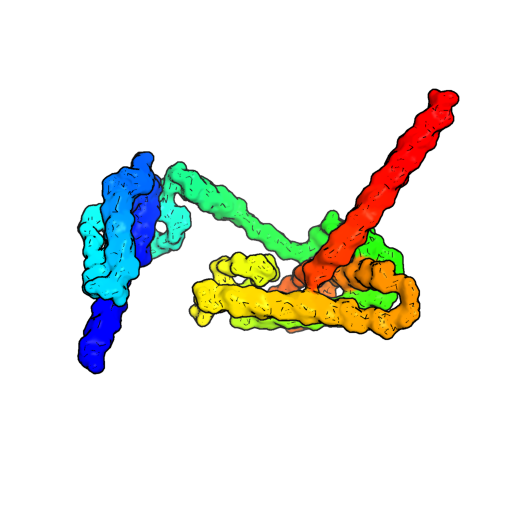 99 GLN A CA 1
ATOM 791 C C . GLN A 1 99 ? -17.839 1.068 -2.275 1.00 65.62 99 GLN A C 1
ATOM 793 O O . GLN A 1 99 ? -16.697 1.129 -1.858 1.00 65.62 99 GLN A O 1
ATOM 798 N N . ASN A 1 100 ? -18.419 -0.094 -2.586 1.00 51.47 100 ASN A N 1
ATOM 799 C CA . ASN A 1 100 ? -17.648 -1.316 -2.739 1.00 51.47 100 ASN A CA 1
ATOM 800 C C . ASN A 1 100 ? -16.653 -0.994 -3.850 1.00 51.47 100 ASN A C 1
ATOM 802 O O . ASN A 1 100 ? -17.061 -0.961 -5.020 1.00 51.47 100 ASN A O 1
ATOM 806 N N . PRO A 1 101 ? -15.394 -0.634 -3.536 1.00 53.19 101 PRO A N 1
ATOM 807 C CA . PRO A 1 101 ? -14.457 -0.366 -4.576 1.00 53.19 101 PRO A CA 1
ATOM 808 C C . PRO A 1 101 ? -14.121 -1.787 -4.977 1.00 53.19 101 PRO A C 1
ATOM 810 O O . PRO A 1 101 ? -13.233 -2.428 -4.420 1.00 53.19 101 PRO A O 1
ATOM 813 N N . HIS A 1 102 ? -14.884 -2.317 -5.928 1.00 50.56 102 HIS A N 1
ATOM 814 C CA . HIS A 1 102 ? -14.315 -3.217 -6.894 1.00 50.56 102 HIS A CA 1
ATOM 815 C C . HIS A 1 102 ? -13.157 -2.405 -7.470 1.00 50.56 102 HIS A C 1
ATOM 817 O O . HIS A 1 102 ? -13.331 -1.658 -8.431 1.00 50.56 102 HIS A O 1
ATOM 823 N N . ILE A 1 103 ? -12.014 -2.424 -6.771 1.00 55.66 103 ILE A N 1
ATOM 824 C CA . ILE A 1 103 ? -10.732 -1.963 -7.258 1.00 55.66 103 ILE A CA 1
ATOM 825 C C . ILE A 1 103 ? -10.563 -2.878 -8.446 1.00 55.66 103 ILE A C 1
ATOM 827 O O . ILE A 1 103 ? -10.227 -4.051 -8.291 1.00 55.66 103 ILE A O 1
ATOM 831 N N . GLY A 1 104 ? -11.020 -2.389 -9.598 1.00 58.25 104 GLY A N 1
ATOM 832 C CA . GLY A 1 104 ? -11.087 -3.191 -10.795 1.00 58.25 104 GLY A CA 1
ATOM 833 C C . GLY A 1 104 ? -9.689 -3.722 -11.009 1.00 58.25 104 GLY A C 1
ATOM 834 O O . GLY A 1 104 ? -8.723 -2.957 -10.942 1.00 58.25 104 GLY A O 1
ATOM 835 N N . HIS A 1 105 ? -9.575 -5.031 -11.209 1.00 68.75 105 HIS A N 1
ATOM 836 C CA . HIS A 1 105 ? -8.319 -5.588 -11.674 1.00 68.75 105 HIS A CA 1
ATOM 837 C C . HIS A 1 105 ? -7.886 -4.785 -12.900 1.00 68.75 105 HIS A C 1
ATOM 839 O O . HIS A 1 105 ? -8.724 -4.391 -13.715 1.00 68.75 105 HIS A O 1
ATOM 845 N N . PHE A 1 106 ? -6.595 -4.490 -13.006 1.00 84.06 106 PHE A N 1
ATOM 846 C CA . PHE A 1 106 ? -6.065 -3.819 -14.181 1.00 84.06 106 PHE A CA 1
ATOM 847 C C . PHE A 1 106 ? -6.421 -4.666 -15.409 1.00 84.06 106 PHE A C 1
ATOM 849 O O . PHE A 1 106 ? -5.918 -5.778 -15.553 1.00 84.06 106 PHE A O 1
ATOM 856 N N . THR A 1 107 ? -7.354 -4.191 -16.240 1.00 87.88 107 THR A N 1
ATOM 857 C CA . THR A 1 107 ? -7.827 -4.908 -17.433 1.00 87.88 107 THR A CA 1
ATOM 858 C C . THR A 1 107 ? -7.115 -4.408 -18.681 1.00 87.88 107 THR A C 1
ATOM 860 O O . THR A 1 107 ? -6.558 -3.308 -18.699 1.00 87.88 107 THR A O 1
ATOM 863 N N . LYS A 1 108 ? -7.215 -5.169 -19.774 1.00 88.62 108 LYS A N 1
ATOM 864 C CA . LYS A 1 108 ? -6.710 -4.743 -21.085 1.00 88.62 108 LYS A CA 1
ATOM 865 C C . LYS A 1 108 ? -7.285 -3.395 -21.538 1.00 88.62 108 LYS A C 1
ATOM 867 O O . LYS A 1 108 ? -6.581 -2.600 -22.156 1.00 88.62 108 LYS A O 1
ATOM 872 N N . ASP A 1 109 ? -8.547 -3.107 -21.220 1.00 88.38 109 ASP A N 1
ATOM 873 C CA . ASP A 1 109 ? -9.172 -1.823 -21.558 1.00 88.38 109 ASP A CA 1
ATOM 874 C C . ASP A 1 109 ? -8.679 -0.676 -20.677 1.00 88.38 109 ASP A C 1
ATOM 876 O O . ASP A 1 109 ? -8.521 0.442 -21.171 1.00 88.38 109 ASP A O 1
ATOM 880 N N . VAL A 1 110 ? -8.388 -0.943 -19.398 1.00 88.38 110 VAL A N 1
ATOM 881 C CA . VAL A 1 110 ? -7.705 0.030 -18.536 1.00 88.38 110 VAL A CA 1
ATOM 882 C C . VAL A 1 110 ? -6.322 0.325 -19.109 1.00 88.38 110 VAL A C 1
ATOM 884 O O . VAL A 1 110 ? -6.031 1.493 -19.343 1.00 88.38 110 VAL A O 1
ATOM 887 N N . ALA A 1 111 ? -5.540 -0.704 -19.457 1.00 89.88 111 ALA A N 1
ATOM 888 C CA . ALA A 1 111 ? -4.224 -0.551 -20.077 1.00 89.88 111 ALA A CA 1
ATOM 889 C C . ALA A 1 111 ? -4.269 0.362 -21.313 1.00 89.88 111 ALA A C 1
ATOM 891 O O . ALA A 1 111 ? -3.504 1.316 -21.406 1.00 89.88 111 ALA A O 1
ATOM 892 N N . ARG A 1 112 ? -5.234 0.152 -22.219 1.00 90.94 112 ARG A N 1
ATOM 893 C CA . ARG A 1 112 ? -5.413 0.991 -23.421 1.00 90.94 112 ARG A CA 1
ATOM 894 C C . ARG A 1 112 ? -5.675 2.463 -23.106 1.00 90.94 112 ARG A C 1
ATOM 896 O O . ARG A 1 112 ? -5.245 3.327 -23.861 1.00 90.94 112 ARG A O 1
ATOM 903 N N . ARG A 1 113 ? -6.419 2.750 -22.036 1.00 89.75 113 ARG A N 1
ATOM 904 C CA . ARG A 1 113 ? -6.820 4.117 -21.663 1.00 89.75 113 ARG A CA 1
ATOM 905 C C . ARG A 1 113 ? -5.788 4.825 -20.793 1.00 89.75 113 ARG A C 1
ATOM 907 O O . ARG A 1 113 ? -5.728 6.048 -20.820 1.00 89.75 113 ARG A O 1
ATOM 914 N N . SER A 1 114 ? -5.029 4.075 -19.996 1.00 89.19 114 SER A N 1
ATOM 915 C CA . SER A 1 114 ? -4.093 4.615 -19.005 1.00 89.19 114 SER A CA 1
ATOM 916 C C . SER A 1 114 ? -2.630 4.565 -19.437 1.00 89.19 114 SER A C 1
ATOM 918 O O . SER A 1 114 ? -1.772 5.004 -18.674 1.00 89.19 114 SER A O 1
ATOM 920 N N . TYR A 1 115 ? -2.324 3.995 -20.605 1.00 94.06 115 TYR A N 1
ATOM 921 C CA . TYR A 1 115 ? -0.963 3.953 -21.123 1.00 94.06 115 TYR A CA 1
ATOM 922 C C . TYR A 1 115 ? -0.463 5.367 -21.448 1.00 94.06 115 TYR A C 1
ATOM 924 O O . TYR A 1 115 ? -1.037 6.091 -22.261 1.00 94.06 115 TYR A O 1
ATOM 932 N N . ASP A 1 116 ? 0.612 5.763 -20.781 1.00 93.75 116 ASP A N 1
ATOM 933 C CA . ASP A 1 116 ? 1.197 7.090 -20.815 1.00 93.75 116 ASP A CA 1
ATOM 934 C C . ASP A 1 116 ? 2.381 7.099 -21.777 1.00 93.75 116 ASP A C 1
ATOM 936 O O . ASP A 1 116 ? 3.499 6.701 -21.447 1.00 93.75 116 ASP A O 1
ATOM 940 N N . THR A 1 117 ? 2.132 7.598 -22.982 1.00 93.44 117 THR A N 1
ATOM 941 C CA . THR A 1 117 ? 3.149 7.716 -24.031 1.00 93.44 117 THR A CA 1
ATOM 942 C C . THR A 1 117 ? 4.296 8.653 -23.653 1.00 93.44 117 THR A C 1
ATOM 944 O O . THR A 1 117 ? 5.349 8.611 -24.283 1.00 93.44 117 THR A O 1
ATOM 947 N N . ASP A 1 118 ? 4.135 9.506 -22.635 1.00 93.44 118 ASP A N 1
ATOM 948 C CA . ASP A 1 118 ? 5.221 10.384 -22.190 1.00 93.44 118 ASP A CA 1
ATOM 949 C C . ASP A 1 118 ? 6.319 9.622 -21.465 1.00 93.44 118 ASP A C 1
ATOM 951 O O . ASP A 1 118 ? 7.448 10.103 -21.410 1.00 93.44 118 ASP A O 1
ATOM 955 N N . LEU A 1 119 ? 6.000 8.453 -20.911 1.00 94.19 119 LEU A N 1
ATOM 956 C CA . LEU A 1 119 ? 6.974 7.582 -20.263 1.00 94.19 119 LEU A CA 1
ATOM 957 C C . LEU A 1 119 ? 7.778 6.753 -21.269 1.00 94.19 119 LEU A C 1
ATOM 959 O O . LEU A 1 119 ? 8.547 5.898 -20.850 1.00 94.19 119 LEU A O 1
ATOM 963 N N . ILE A 1 120 ? 7.616 7.009 -22.572 1.00 95.19 120 ILE A N 1
ATOM 964 C CA . ILE A 1 120 ? 8.358 6.346 -23.641 1.00 95.19 120 ILE A CA 1
ATOM 965 C C . ILE A 1 120 ? 9.466 7.263 -24.162 1.00 95.19 120 ILE A C 1
ATOM 967 O O . ILE A 1 120 ? 9.237 8.407 -24.591 1.00 95.19 120 ILE A O 1
ATOM 971 N N . VAL A 1 121 ? 10.682 6.730 -24.085 1.00 92.81 121 VAL A N 1
ATOM 972 C CA . VAL A 1 121 ? 11.940 7.332 -24.528 1.00 92.81 121 VAL A CA 1
ATOM 973 C C . VAL A 1 121 ? 12.504 6.488 -25.660 1.00 92.81 121 VAL A C 1
ATOM 975 O O . VAL A 1 121 ? 12.345 5.270 -25.656 1.00 92.81 121 VAL A O 1
ATOM 978 N N . ASP A 1 122 ? 13.132 7.134 -26.634 1.00 91.88 122 ASP A N 1
ATOM 979 C CA . ASP A 1 122 ? 13.728 6.454 -27.780 1.00 91.88 122 ASP A CA 1
ATOM 980 C C . ASP A 1 122 ? 14.830 5.477 -27.326 1.00 91.88 122 ASP A C 1
ATOM 982 O O . ASP A 1 122 ? 15.514 5.716 -26.332 1.00 91.88 122 ASP A O 1
ATOM 986 N N . GLY A 1 123 ? 14.960 4.339 -28.015 1.00 90.19 123 GLY A N 1
ATOM 987 C CA . GLY A 1 123 ? 15.896 3.269 -27.639 1.00 90.19 123 GLY A CA 1
ATOM 988 C C . GLY A 1 123 ? 15.378 2.311 -26.558 1.00 90.19 123 GLY A C 1
ATOM 989 O O . GLY A 1 123 ? 16.089 1.396 -26.156 1.00 90.19 123 GLY A O 1
ATOM 990 N N . TYR A 1 124 ? 14.134 2.460 -26.080 1.00 93.38 124 TYR A N 1
ATOM 991 C CA . TYR A 1 124 ? 13.561 1.510 -25.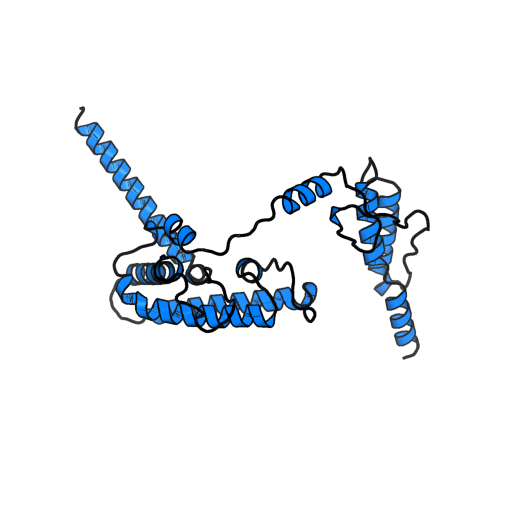112 1.00 93.38 124 TYR A CA 1
ATOM 992 C C . TYR A 1 124 ? 13.390 0.094 -25.681 1.00 93.38 124 TYR A C 1
ATOM 994 O O . TYR A 1 124 ? 13.401 -0.874 -24.922 1.00 93.38 124 TYR A O 1
ATOM 1002 N N . GLN A 1 125 ? 13.216 -0.029 -27.001 1.00 94.38 125 GLN A N 1
ATOM 1003 C CA . GLN A 1 125 ? 13.006 -1.307 -27.680 1.00 94.38 125 GLN A CA 1
ATOM 1004 C C . GLN A 1 125 ? 14.184 -2.262 -27.486 1.00 94.38 125 GLN A C 1
ATOM 1006 O O . GLN A 1 125 ? 13.966 -3.464 -27.338 1.00 94.38 125 GLN A O 1
ATOM 1011 N N . ASP A 1 126 ? 15.399 -1.718 -27.406 1.00 92.12 126 ASP A N 1
ATOM 1012 C CA . ASP A 1 126 ? 16.635 -2.485 -27.237 1.00 92.12 126 ASP A CA 1
ATOM 1013 C C . ASP A 1 126 ? 16.688 -3.217 -25.888 1.00 92.12 126 ASP A C 1
ATOM 1015 O O . ASP A 1 126 ? 17.441 -4.170 -25.739 1.00 92.12 126 ASP A O 1
ATOM 1019 N N . TYR A 1 127 ? 15.855 -2.809 -24.924 1.00 93.56 127 TYR A N 1
ATOM 1020 C CA . TYR A 1 127 ? 15.803 -3.368 -23.571 1.00 93.56 127 TYR A CA 1
ATOM 1021 C C . TYR A 1 127 ? 14.520 -4.159 -23.280 1.00 93.56 127 TYR A C 1
ATOM 1023 O O . TYR A 1 127 ? 14.267 -4.515 -22.126 1.00 93.56 127 TYR A O 1
ATOM 1031 N N . ILE A 1 128 ? 13.666 -4.401 -24.285 1.00 94.75 128 ILE A N 1
ATOM 1032 C CA . ILE A 1 128 ? 12.388 -5.103 -24.085 1.00 94.75 128 ILE A CA 1
ATOM 1033 C C . ILE A 1 128 ? 12.615 -6.536 -23.604 1.00 94.75 128 ILE A C 1
ATOM 1035 O O . ILE A 1 128 ? 11.957 -6.961 -22.656 1.00 94.75 128 ILE A O 1
ATOM 1039 N N . THR A 1 129 ? 13.534 -7.272 -24.229 1.00 94.00 129 THR A N 1
ATOM 1040 C CA . THR A 1 129 ? 13.760 -8.698 -23.942 1.00 94.00 129 THR A CA 1
ATOM 1041 C C . THR A 1 129 ? 14.123 -8.918 -22.475 1.00 94.00 129 THR A C 1
ATOM 1043 O O . THR A 1 129 ? 13.528 -9.740 -21.779 1.00 94.00 129 THR A O 1
ATOM 1046 N N . GLU A 1 130 ? 15.059 -8.129 -21.968 1.00 92.94 130 GLU A N 1
ATOM 1047 C CA . GLU A 1 130 ? 15.496 -8.168 -20.582 1.00 92.94 130 GLU A CA 1
ATOM 1048 C C . GLU A 1 130 ? 14.421 -7.631 -19.635 1.00 92.94 130 GLU A C 1
ATOM 1050 O O . GLU A 1 130 ? 14.225 -8.183 -18.554 1.00 92.94 130 GLU A O 1
ATOM 1055 N N . ALA A 1 131 ? 13.691 -6.579 -20.023 1.00 95.56 131 ALA A N 1
ATOM 1056 C CA . ALA A 1 131 ? 12.588 -6.057 -19.221 1.00 95.56 131 ALA A CA 1
ATOM 1057 C C . ALA A 1 131 ? 11.483 -7.107 -19.018 1.00 95.56 131 ALA A C 1
ATOM 1059 O O . ALA A 1 131 ? 10.967 -7.223 -17.907 1.00 95.56 131 ALA A O 1
ATOM 1060 N N . VAL A 1 132 ? 11.156 -7.895 -20.051 1.00 95.56 132 VAL A N 1
ATOM 1061 C CA . VAL A 1 132 ? 10.234 -9.039 -19.951 1.00 95.56 132 VAL A CA 1
ATOM 1062 C C . VAL A 1 132 ? 10.769 -10.062 -18.952 1.00 95.56 132 VAL A C 1
ATOM 1064 O O . VAL A 1 132 ? 10.042 -10.446 -18.037 1.00 95.56 132 VAL A O 1
ATOM 1067 N N . TRP A 1 133 ? 12.046 -10.436 -19.061 1.00 94.81 133 TRP A N 1
ATOM 1068 C CA . TRP A 1 133 ? 12.660 -11.396 -18.144 1.00 94.81 133 TRP A CA 1
ATOM 1069 C C . TRP A 1 133 ? 12.610 -10.925 -16.683 1.00 94.81 133 TRP A C 1
ATOM 1071 O O . TRP A 1 133 ? 12.156 -11.651 -15.798 1.00 94.81 133 TRP A O 1
ATOM 1081 N N . PHE A 1 134 ? 13.003 -9.679 -16.405 1.00 95.31 134 PHE A N 1
ATOM 1082 C CA . PHE A 1 134 ? 12.945 -9.124 -15.050 1.00 95.31 134 PHE A CA 1
ATOM 1083 C C . PHE A 1 134 ? 11.514 -8.982 -14.527 1.00 95.31 134 PHE A C 1
ATOM 1085 O O . PHE A 1 134 ? 11.282 -9.179 -13.330 1.00 95.31 134 PHE A O 1
ATOM 1092 N N . LYS A 1 135 ? 10.553 -8.669 -15.404 1.00 95.69 135 LYS A N 1
ATOM 1093 C CA . LYS A 1 135 ? 9.130 -8.618 -15.056 1.00 95.69 135 LYS A CA 1
ATOM 1094 C C . LYS A 1 135 ? 8.629 -9.986 -14.602 1.00 95.69 135 LYS A C 1
ATOM 1096 O O . LYS A 1 135 ? 7.987 -10.064 -13.559 1.00 95.69 135 LYS A O 1
ATOM 1101 N N . GLU A 1 136 ? 8.967 -11.054 -15.320 1.00 94.62 136 GLU A N 1
ATOM 1102 C CA . GLU A 1 136 ? 8.619 -12.427 -14.931 1.00 94.62 136 GLU A CA 1
ATOM 1103 C C . GLU A 1 136 ? 9.227 -12.809 -13.578 1.00 94.62 136 GLU A C 1
ATOM 1105 O O . GLU A 1 136 ? 8.527 -13.329 -12.706 1.00 94.6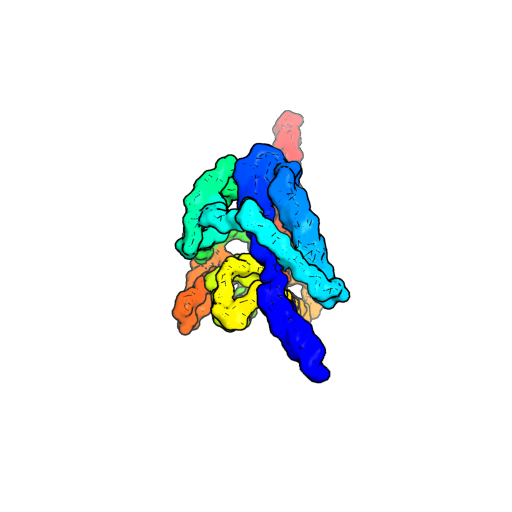2 136 GLU A O 1
ATOM 1110 N N . GLN A 1 137 ? 10.511 -12.500 -13.360 1.00 94.88 137 GLN A N 1
ATOM 1111 C CA . GLN A 1 137 ? 11.176 -12.776 -12.082 1.00 94.88 137 GLN A CA 1
ATOM 1112 C C . GLN A 1 137 ? 10.535 -12.005 -10.922 1.00 94.88 137 GLN A C 1
ATOM 1114 O O . GLN A 1 137 ? 10.343 -12.553 -9.832 1.00 94.88 137 GLN A O 1
ATOM 1119 N N . TYR A 1 138 ? 10.194 -10.735 -11.141 1.00 96.31 138 TYR A N 1
ATOM 1120 C CA . TYR A 1 138 ? 9.521 -9.913 -10.142 1.00 96.31 138 TYR A CA 1
ATOM 1121 C C . TYR A 1 138 ? 8.136 -10.462 -9.796 1.00 96.31 138 TYR A C 1
ATOM 1123 O O . TYR A 1 138 ? 7.825 -10.640 -8.616 1.00 96.31 138 TYR A O 1
ATOM 1131 N N . ASP A 1 139 ? 7.330 -10.763 -10.814 1.00 94.75 139 ASP A N 1
ATOM 1132 C CA . ASP A 1 139 ? 5.970 -11.275 -10.663 1.00 94.75 139 ASP A CA 1
ATOM 1133 C C . ASP A 1 139 ? 5.946 -12.624 -9.952 1.00 94.75 139 ASP A C 1
ATOM 1135 O O . ASP A 1 139 ? 5.143 -12.825 -9.040 1.00 94.75 139 ASP A O 1
ATOM 1139 N N . PHE A 1 140 ? 6.870 -13.522 -10.299 1.00 93.44 140 PHE A N 1
ATOM 1140 C CA . PHE A 1 140 ? 7.019 -14.807 -9.627 1.00 93.44 140 PHE A CA 1
ATOM 1141 C C . PHE A 1 140 ? 7.291 -14.625 -8.129 1.00 93.44 140 PHE A C 1
ATOM 1143 O O . PHE A 1 140 ? 6.609 -15.220 -7.289 1.00 93.44 140 PHE A O 1
ATOM 1150 N N . LYS A 1 141 ? 8.253 -13.765 -7.770 1.00 95.12 141 LYS A N 1
ATOM 1151 C CA . LYS A 1 141 ? 8.607 -13.510 -6.365 1.00 95.12 141 LYS A CA 1
ATOM 1152 C C . LYS A 1 141 ? 7.482 -12.818 -5.599 1.00 95.12 141 LYS A C 1
ATOM 1154 O O . LYS A 1 141 ? 7.199 -13.204 -4.465 1.00 95.12 141 LYS A O 1
ATOM 1159 N N . LEU A 1 142 ? 6.834 -11.817 -6.198 1.00 94.69 142 LEU A N 1
ATOM 1160 C CA . LEU A 1 142 ? 5.719 -11.109 -5.572 1.00 94.69 142 LEU A CA 1
ATOM 1161 C C . LEU A 1 142 ? 4.509 -12.032 -5.387 1.00 94.69 142 LEU A C 1
ATOM 1163 O O . LEU A 1 142 ? 3.935 -12.070 -4.301 1.00 94.69 142 LEU A O 1
ATOM 1167 N N . GLY A 1 143 ? 4.171 -12.816 -6.412 1.00 92.56 143 GLY A N 1
ATOM 1168 C CA . GLY A 1 143 ? 3.093 -13.800 -6.372 1.00 92.56 143 GLY A CA 1
ATOM 1169 C C . GLY A 1 143 ? 3.307 -14.848 -5.282 1.00 92.56 143 GLY A C 1
ATOM 1170 O O . GLY A 1 143 ? 2.390 -15.119 -4.513 1.00 92.56 143 GLY A O 1
ATOM 1171 N N . ASN A 1 144 ? 4.530 -15.364 -5.133 1.00 92.50 144 ASN A N 1
ATOM 1172 C CA . ASN A 1 144 ? 4.853 -16.319 -4.068 1.00 92.50 144 ASN A CA 1
ATOM 1173 C C . ASN A 1 144 ? 4.743 -15.698 -2.667 1.00 92.50 144 ASN A C 1
ATOM 1175 O O . ASN A 1 144 ? 4.277 -16.359 -1.740 1.00 92.50 144 ASN A O 1
ATOM 1179 N N . LEU A 1 145 ? 5.132 -14.427 -2.497 1.00 91.62 145 LEU A N 1
ATOM 1180 C CA . LEU A 1 145 ? 4.919 -13.709 -1.235 1.00 91.62 145 LEU A CA 1
ATOM 1181 C C . LEU A 1 145 ? 3.424 -13.555 -0.935 1.00 91.62 145 LEU A C 1
ATOM 1183 O O . LEU A 1 145 ? 2.988 -13.821 0.183 1.00 91.62 145 LEU A O 1
ATOM 1187 N N . MET A 1 146 ? 2.634 -13.147 -1.926 1.00 90.31 146 MET A N 1
ATOM 1188 C CA . MET A 1 146 ? 1.185 -13.000 -1.788 1.00 90.31 146 MET A CA 1
ATOM 1189 C C . MET A 1 146 ? 0.514 -14.318 -1.391 1.00 90.31 146 MET A C 1
ATOM 1191 O O . MET A 1 146 ? -0.259 -14.341 -0.435 1.00 90.31 146 MET A O 1
ATOM 1195 N N . GLU A 1 147 ? 0.864 -15.414 -2.062 1.00 89.75 147 GLU A N 1
ATOM 1196 C CA . GLU A 1 147 ? 0.336 -16.752 -1.790 1.00 89.75 147 GLU A CA 1
ATOM 1197 C C . GLU A 1 147 ? 0.723 -17.250 -0.393 1.00 89.75 147 GLU A C 1
ATOM 1199 O O . GLU A 1 147 ? -0.140 -17.696 0.362 1.00 89.75 147 GLU A O 1
ATOM 1204 N N . HIS A 1 148 ? 1.989 -17.075 0.003 1.00 87.56 148 HIS A N 1
ATOM 1205 C CA . HIS A 1 148 ? 2.480 -17.458 1.327 1.00 87.56 148 HIS A CA 1
ATOM 1206 C C . HIS A 1 148 ? 1.686 -16.801 2.466 1.00 87.56 148 HIS A C 1
ATOM 1208 O O . HIS A 1 148 ? 1.369 -17.460 3.453 1.00 87.56 148 HIS A O 1
ATOM 1214 N N . TYR A 1 149 ? 1.342 -15.515 2.335 1.00 85.81 149 TYR A N 1
ATOM 1215 C CA . TYR A 1 149 ? 0.593 -14.772 3.360 1.00 85.81 149 TYR A CA 1
ATOM 1216 C C . TYR A 1 149 ? -0.937 -14.779 3.152 1.00 85.81 149 TYR A C 1
ATOM 1218 O O . TYR A 1 149 ? -1.676 -14.242 3.985 1.00 85.81 149 TYR A O 1
ATOM 1226 N N . GLY A 1 150 ? -1.430 -15.386 2.067 1.00 85.69 150 GLY A N 1
ATOM 1227 C CA . GLY A 1 150 ? -2.850 -15.410 1.703 1.00 85.69 150 GLY A CA 1
ATOM 1228 C C . GLY A 1 150 ? -3.422 -14.037 1.333 1.00 85.69 150 GLY A C 1
ATOM 1229 O O . GLY A 1 150 ? -4.572 -13.745 1.665 1.00 85.69 150 GLY A O 1
ATOM 1230 N N . ILE A 1 151 ? -2.617 -13.178 0.701 1.00 86.81 151 ILE A N 1
ATOM 1231 C CA . ILE A 1 151 ? -3.011 -11.835 0.256 1.00 86.81 151 ILE A CA 1
ATOM 1232 C C . ILE A 1 151 ? -3.451 -11.907 -1.207 1.00 86.81 151 ILE A C 1
ATOM 1234 O O . ILE A 1 151 ? -2.669 -12.269 -2.078 1.00 86.81 151 ILE A O 1
ATOM 1238 N N . ASN A 1 152 ? -4.684 -11.496 -1.497 1.00 82.19 152 ASN A N 1
ATOM 1239 C CA . ASN A 1 152 ? -5.267 -11.636 -2.840 1.00 82.19 152 ASN A CA 1
ATOM 1240 C C . ASN A 1 152 ? -5.059 -10.413 -3.747 1.00 82.19 152 ASN A C 1
ATOM 1242 O O . ASN A 1 152 ? -5.393 -10.453 -4.928 1.00 82.19 152 ASN A O 1
ATOM 1246 N N . SER A 1 153 ? -4.553 -9.306 -3.201 1.00 85.88 153 SER A N 1
ATOM 1247 C CA . SER A 1 153 ? -4.445 -8.033 -3.913 1.00 85.88 153 SER A CA 1
ATOM 1248 C C . SER A 1 153 ? -3.025 -7.487 -3.869 1.00 85.88 153 SER A C 1
ATOM 1250 O O . SER A 1 153 ? -2.443 -7.307 -2.797 1.00 85.88 153 SER A O 1
ATOM 1252 N N . GLU A 1 154 ? -2.492 -7.153 -5.045 1.00 90.62 154 GLU A N 1
ATOM 1253 C CA . GLU A 1 154 ? -1.203 -6.475 -5.179 1.00 90.62 154 GLU A CA 1
ATOM 1254 C C . GLU A 1 154 ? -1.196 -5.145 -4.407 1.00 90.62 154 GLU A C 1
ATOM 1256 O O . GLU A 1 154 ? -0.221 -4.807 -3.739 1.00 90.62 154 GLU A O 1
ATOM 1261 N N . ALA A 1 155 ? -2.309 -4.405 -4.423 1.00 87.38 155 ALA A N 1
ATOM 1262 C CA . ALA A 1 155 ? -2.412 -3.137 -3.709 1.00 87.38 155 ALA A CA 1
ATOM 1263 C C . ALA A 1 155 ? -2.262 -3.317 -2.188 1.00 87.38 155 ALA A C 1
ATOM 1265 O O . ALA A 1 155 ? -1.629 -2.484 -1.536 1.00 87.38 155 ALA A O 1
ATOM 1266 N N . GLU A 1 156 ? -2.791 -4.404 -1.617 1.00 87.00 156 GLU A N 1
ATOM 1267 C CA . GLU A 1 156 ? -2.687 -4.693 -0.181 1.00 87.00 156 GLU A CA 1
ATOM 1268 C C . GLU A 1 156 ? -1.247 -4.999 0.231 1.00 87.00 156 GLU A C 1
ATOM 1270 O O . GLU A 1 156 ? -0.736 -4.395 1.178 1.00 87.00 156 GLU A O 1
ATOM 1275 N N . ILE A 1 157 ? -0.563 -5.886 -0.501 1.00 90.06 157 ILE A N 1
ATOM 1276 C CA . ILE A 1 157 ? 0.815 -6.266 -0.165 1.00 90.06 157 ILE A CA 1
ATOM 1277 C C . ILE A 1 157 ? 1.792 -5.102 -0.387 1.00 90.06 157 ILE A C 1
ATOM 1279 O O . ILE A 1 157 ? 2.697 -4.885 0.417 1.00 90.06 157 ILE A O 1
ATOM 1283 N N . ILE A 1 158 ? 1.581 -4.300 -1.435 1.00 89.94 158 ILE A N 1
ATOM 1284 C CA . ILE A 1 158 ? 2.454 -3.176 -1.776 1.00 89.94 158 ILE A CA 1
ATOM 1285 C C . ILE A 1 158 ? 2.271 -1.980 -0.830 1.00 89.94 158 ILE A C 1
ATOM 1287 O O . ILE A 1 158 ? 3.258 -1.322 -0.482 1.00 89.94 158 ILE A O 1
ATOM 1291 N N . SER A 1 159 ? 1.034 -1.680 -0.425 1.00 84.50 159 SER A N 1
ATOM 1292 C CA . SER A 1 159 ? 0.744 -0.601 0.533 1.00 84.50 159 SER A CA 1
ATOM 1293 C C . SER A 1 159 ? 1.042 -0.996 1.981 1.00 84.50 159 SER A C 1
ATOM 1295 O O . SER A 1 159 ? 1.279 -0.128 2.819 1.00 84.50 159 SER A O 1
ATOM 1297 N N . GLY A 1 160 ? 1.029 -2.297 2.287 1.00 82.44 160 GLY A N 1
ATOM 1298 C CA . GLY A 1 160 ? 1.068 -2.813 3.653 1.00 82.44 160 GLY A CA 1
ATOM 1299 C C . GLY A 1 160 ? -0.267 -2.679 4.398 1.00 82.44 160 GLY A C 1
ATOM 1300 O O . GLY A 1 160 ? -0.338 -3.040 5.574 1.00 82.44 160 GLY A O 1
ATOM 1301 N N . CYS A 1 161 ? -1.323 -2.188 3.738 1.00 78.69 161 CYS A N 1
ATOM 1302 C CA . CYS A 1 161 ? -2.677 -2.076 4.279 1.00 78.69 161 CYS A CA 1
ATOM 1303 C C . CYS A 1 161 ? -3.454 -3.376 4.040 1.00 78.69 161 CYS A C 1
ATOM 1305 O O . CYS A 1 161 ? -4.359 -3.434 3.212 1.00 78.69 161 CYS A O 1
ATOM 1307 N N . ILE A 1 162 ? -3.078 -4.433 4.759 1.00 79.00 162 ILE A N 1
ATOM 1308 C CA . ILE A 1 162 ? -3.640 -5.771 4.551 1.00 79.00 162 ILE A CA 1
ATOM 1309 C C . ILE A 1 162 ? -5.011 -5.871 5.222 1.00 79.00 162 ILE A C 1
ATOM 1311 O O . ILE A 1 162 ? -5.140 -5.671 6.438 1.00 79.00 162 ILE A O 1
ATOM 1315 N N . LEU A 1 163 ? -6.047 -6.197 4.448 1.00 68.69 163 LEU A N 1
ATOM 1316 C CA . LEU A 1 163 ? -7.419 -6.288 4.950 1.00 68.69 163 LEU A CA 1
ATOM 1317 C C . LEU A 1 163 ? -7.681 -7.656 5.574 1.00 68.69 163 LEU A C 1
ATOM 1319 O O . LEU A 1 163 ? -8.154 -7.726 6.713 1.00 68.69 163 LEU A O 1
ATOM 1323 N N . LYS A 1 164 ? -7.292 -8.725 4.877 1.00 66.31 164 LYS A N 1
ATOM 1324 C CA . LYS A 1 164 ? -7.477 -10.115 5.301 1.00 66.31 164 LYS A CA 1
ATOM 1325 C C . LYS A 1 164 ? -6.189 -10.902 5.061 1.00 66.31 164 LYS A C 1
ATOM 1327 O O . LYS A 1 164 ? -5.557 -10.745 4.026 1.00 66.31 164 LYS A O 1
ATOM 1332 N N . MET A 1 165 ? -5.806 -11.726 6.032 1.00 67.31 165 MET A N 1
ATOM 1333 C CA . MET A 1 165 ? -4.658 -12.636 5.943 1.00 67.31 165 MET A CA 1
ATOM 1334 C C . MET A 1 165 ? -5.145 -14.075 6.087 1.00 67.31 165 MET A C 1
ATOM 1336 O O . MET A 1 165 ? -6.249 -14.301 6.594 1.00 67.31 165 MET A O 1
ATOM 1340 N N . ALA A 1 166 ? -4.329 -15.044 5.670 1.00 67.00 166 ALA A N 1
ATOM 1341 C CA . ALA A 1 166 ? -4.583 -16.438 6.018 1.00 67.00 166 ALA A CA 1
ATOM 1342 C C . ALA A 1 166 ? -4.614 -16.615 7.550 1.00 67.00 166 ALA A C 1
ATOM 1344 O O . ALA A 1 166 ? -3.895 -15.929 8.276 1.00 67.00 166 ALA A O 1
ATOM 1345 N N . ASN A 1 167 ? -5.434 -17.556 8.031 1.00 61.75 167 ASN A N 1
ATOM 1346 C CA . ASN A 1 167 ? -5.760 -17.743 9.456 1.00 61.75 167 ASN A CA 1
ATOM 1347 C C . ASN A 1 167 ? -4.544 -17.958 10.379 1.00 61.75 167 ASN A C 1
ATOM 1349 O O . ASN A 1 167 ? -4.672 -17.811 11.591 1.00 61.75 167 ASN A O 1
ATOM 1353 N N . ASN A 1 168 ? -3.382 -18.300 9.818 1.00 62.03 168 ASN A N 1
ATOM 1354 C CA . ASN A 1 168 ? -2.159 -18.588 10.565 1.00 62.03 168 ASN A CA 1
ATOM 1355 C C . ASN A 1 168 ? -1.299 -17.341 10.835 1.00 62.03 168 ASN A C 1
ATOM 1357 O O . ASN A 1 168 ? -0.336 -17.435 11.589 1.00 62.03 168 ASN A O 1
ATOM 1361 N N . PHE A 1 169 ? -1.627 -16.193 10.234 1.00 63.78 169 PHE A N 1
ATOM 1362 C CA . PHE A 1 169 ? -0.860 -14.956 10.377 1.00 63.78 169 PHE A CA 1
ATOM 1363 C C . PHE A 1 169 ? -1.650 -13.886 11.125 1.00 63.78 169 PHE A C 1
ATOM 1365 O O . PHE A 1 169 ? -2.870 -13.766 10.996 1.00 63.78 169 PHE A O 1
ATOM 1372 N N . THR A 1 170 ? -0.939 -13.054 11.882 1.00 62.16 170 THR A N 1
ATOM 1373 C CA . THR A 1 170 ? -1.531 -11.942 12.630 1.00 62.16 170 THR A CA 1
ATOM 1374 C C . THR A 1 170 ? -0.962 -10.611 12.155 1.00 62.16 170 THR A C 1
ATOM 1376 O O . THR A 1 170 ? 0.250 -10.410 12.094 1.00 62.16 170 THR A O 1
ATOM 1379 N N . LYS A 1 171 ? -1.843 -9.633 11.898 1.00 60.59 171 LYS A N 1
ATOM 1380 C CA . LYS A 1 171 ? -1.445 -8.283 11.448 1.00 60.59 171 LYS A CA 1
ATOM 1381 C C . LYS A 1 171 ? -0.436 -7.598 12.379 1.00 60.59 171 LYS A C 1
ATOM 1383 O O . LYS A 1 171 ? 0.312 -6.740 11.929 1.00 60.59 171 LYS A O 1
ATOM 1388 N N . LYS A 1 172 ? -0.427 -7.944 13.670 1.00 63.56 172 LYS A N 1
ATOM 1389 C CA . LYS A 1 172 ? 0.455 -7.335 14.675 1.00 63.56 172 LYS A CA 1
ATOM 1390 C C . LYS A 1 172 ? 1.907 -7.812 14.559 1.00 63.56 172 LYS A C 1
ATOM 1392 O O . LYS A 1 172 ? 2.800 -7.007 14.785 1.00 63.56 172 LYS A O 1
ATOM 1397 N N . ASN A 1 173 ? 2.131 -9.073 14.187 1.00 68.88 173 ASN A N 1
ATOM 1398 C CA . ASN A 1 173 ? 3.471 -9.665 14.166 1.00 68.88 173 ASN A CA 1
ATOM 1399 C C . ASN A 1 173 ? 4.037 -9.767 12.742 1.00 68.88 173 ASN A C 1
ATOM 1401 O O . ASN A 1 173 ? 5.224 -9.538 12.531 1.00 68.88 173 ASN A O 1
ATOM 1405 N N . ASP A 1 174 ? 3.188 -10.054 11.753 1.00 77.81 174 ASP A N 1
ATOM 1406 C CA . ASP A 1 174 ? 3.642 -10.393 10.399 1.00 77.81 174 ASP A CA 1
ATOM 1407 C C . ASP A 1 174 ? 3.676 -9.193 9.447 1.00 77.81 174 ASP A C 1
ATOM 1409 O O . ASP A 1 174 ? 4.347 -9.233 8.416 1.00 77.81 174 ASP A O 1
ATOM 1413 N N . ALA A 1 175 ? 2.998 -8.091 9.784 1.00 79.00 175 ALA A N 1
ATOM 1414 C CA . ALA A 1 175 ? 2.948 -6.922 8.908 1.00 79.00 175 ALA A CA 1
ATOM 1415 C C . ALA A 1 175 ? 4.334 -6.301 8.673 1.00 79.00 175 ALA A C 1
ATOM 1417 O O . ALA A 1 175 ? 4.622 -5.859 7.561 1.00 79.00 175 ALA A O 1
ATOM 1418 N N . ASP A 1 176 ? 5.211 -6.296 9.681 1.00 83.69 176 ASP A N 1
ATOM 1419 C CA . ASP A 1 176 ? 6.587 -5.814 9.519 1.00 83.69 176 ASP A CA 1
ATOM 1420 C C . ASP A 1 176 ? 7.438 -6.756 8.669 1.00 83.69 176 ASP A C 1
ATOM 1422 O O . ASP A 1 176 ? 8.196 -6.285 7.819 1.00 83.69 176 ASP A O 1
ATOM 1426 N N . ALA A 1 177 ? 7.265 -8.072 8.824 1.00 88.25 177 ALA A N 1
ATOM 1427 C CA . ALA A 1 177 ? 7.949 -9.062 7.998 1.00 88.25 177 ALA A CA 1
ATOM 1428 C C . ALA A 1 177 ? 7.546 -8.931 6.520 1.00 88.25 177 ALA A C 1
ATOM 1430 O O . ALA A 1 177 ? 8.412 -8.897 5.647 1.00 88.25 177 ALA A O 1
ATOM 1431 N N . ILE A 1 178 ? 6.251 -8.755 6.240 1.00 89.19 178 ILE A N 1
ATOM 1432 C CA . ILE A 1 178 ? 5.735 -8.537 4.881 1.00 89.19 178 ILE A CA 1
ATOM 1433 C C . ILE A 1 178 ? 6.296 -7.242 4.297 1.00 89.19 178 ILE A C 1
ATOM 1435 O O . ILE A 1 178 ? 6.828 -7.239 3.185 1.00 89.19 178 ILE A O 1
ATOM 1439 N N . ARG A 1 179 ? 6.245 -6.141 5.061 1.00 88.75 179 ARG A N 1
ATOM 1440 C CA . ARG A 1 179 ? 6.832 -4.857 4.648 1.00 88.75 179 ARG A CA 1
ATOM 1441 C C . ARG A 1 179 ? 8.317 -5.000 4.318 1.00 88.75 179 ARG A C 1
ATOM 1443 O O . ARG A 1 179 ? 8.776 -4.447 3.317 1.00 88.75 179 ARG A O 1
ATOM 1450 N N . LEU A 1 180 ? 9.066 -5.741 5.133 1.00 91.31 180 LEU A N 1
ATOM 1451 C CA . LEU A 1 180 ? 10.487 -5.989 4.916 1.00 91.31 180 LEU A CA 1
ATOM 1452 C C . LEU A 1 180 ? 10.728 -6.841 3.662 1.00 91.31 180 LEU A C 1
ATOM 1454 O O . LEU A 1 180 ? 11.593 -6.492 2.860 1.00 91.31 180 LEU A O 1
ATOM 1458 N N . ALA A 1 181 ? 9.945 -7.903 3.456 1.00 93.31 181 ALA A N 1
ATOM 1459 C CA . ALA A 1 181 ? 10.046 -8.780 2.292 1.00 93.31 181 ALA A CA 1
ATOM 1460 C C . ALA A 1 181 ? 9.775 -8.021 0.983 1.00 93.31 181 ALA A C 1
ATOM 1462 O O . ALA A 1 181 ? 10.592 -8.059 0.063 1.00 93.31 181 ALA A O 1
ATOM 1463 N N . VAL A 1 182 ? 8.697 -7.232 0.929 1.00 94.06 182 VAL A N 1
ATOM 1464 C CA . VAL A 1 182 ? 8.370 -6.377 -0.226 1.00 94.06 182 VAL A CA 1
ATOM 1465 C C . VAL A 1 182 ? 9.455 -5.324 -0.460 1.00 94.06 182 VAL A C 1
ATOM 1467 O O . VAL A 1 182 ? 9.842 -5.053 -1.599 1.00 94.06 182 VAL A O 1
ATOM 1470 N N . LYS A 1 183 ? 9.992 -4.724 0.612 1.00 94.12 183 LYS A N 1
ATOM 1471 C CA . LYS A 1 183 ? 11.105 -3.767 0.517 1.00 94.12 183 LYS A CA 1
ATOM 1472 C C . LYS A 1 183 ? 12.370 -4.427 -0.035 1.00 94.12 183 LYS A C 1
ATOM 1474 O O . LYS A 1 183 ? 13.065 -3.794 -0.832 1.00 94.12 183 LYS A O 1
ATOM 1479 N N . SER A 1 184 ? 12.652 -5.664 0.370 1.00 95.75 184 SER A N 1
ATOM 1480 C CA . SER A 1 184 ? 13.772 -6.460 -0.131 1.00 95.75 184 SER A CA 1
ATOM 1481 C C . SER A 1 184 ? 13.610 -6.755 -1.621 1.00 95.75 184 SER A C 1
ATOM 1483 O O . SER A 1 184 ? 14.498 -6.416 -2.397 1.00 95.75 184 SER A O 1
ATOM 1485 N N . LEU A 1 185 ? 12.434 -7.233 -2.043 1.00 96.19 185 LEU A N 1
ATOM 1486 C CA . LEU A 1 185 ? 12.120 -7.487 -3.452 1.00 96.19 185 LEU A CA 1
ATOM 1487 C C . LEU A 1 185 ? 12.285 -6.226 -4.315 1.00 96.19 185 LEU A C 1
ATOM 1489 O O . LEU A 1 185 ? 12.907 -6.257 -5.371 1.00 96.19 185 LEU A O 1
ATOM 1493 N N . ARG A 1 186 ? 11.800 -5.073 -3.841 1.00 95.19 186 ARG A N 1
ATOM 1494 C CA . ARG A 1 186 ? 12.000 -3.785 -4.529 1.00 95.19 186 ARG A CA 1
ATOM 1495 C C . ARG A 1 186 ? 13.469 -3.379 -4.625 1.00 95.19 186 ARG A C 1
ATOM 1497 O O . ARG A 1 186 ? 13.855 -2.705 -5.576 1.00 95.19 186 ARG A O 1
ATOM 1504 N N . LYS A 1 187 ? 14.276 -3.699 -3.609 1.00 94.69 187 LYS A N 1
ATOM 1505 C CA . LYS A 1 187 ? 15.717 -3.418 -3.617 1.00 94.69 187 LYS A CA 1
ATOM 1506 C C . LYS A 1 187 ? 16.433 -4.317 -4.621 1.00 94.69 187 LYS A C 1
ATOM 1508 O O . LYS A 1 187 ? 17.288 -3.814 -5.336 1.00 94.69 187 LYS A O 1
ATOM 1513 N N . GLU A 1 188 ? 16.047 -5.583 -4.688 1.00 95.56 188 GLU A N 1
ATOM 1514 C CA . GLU A 1 188 ? 16.562 -6.545 -5.658 1.00 95.56 188 GLU A CA 1
ATOM 1515 C C . GLU A 1 188 ? 16.208 -6.145 -7.099 1.00 95.56 188 GLU A C 1
ATOM 1517 O O . GLU A 1 188 ? 17.083 -6.065 -7.952 1.00 95.56 188 GLU A O 1
ATOM 1522 N N . ALA A 1 189 ? 14.960 -5.741 -7.357 1.00 94.81 189 ALA A N 1
ATOM 1523 C CA . ALA A 1 189 ? 14.590 -5.194 -8.661 1.00 94.81 189 ALA A CA 1
ATOM 1524 C C . ALA A 1 189 ? 15.454 -3.974 -9.038 1.00 94.81 189 ALA A C 1
ATOM 1526 O O . ALA A 1 189 ? 15.928 -3.851 -10.162 1.00 94.81 189 ALA A O 1
ATOM 1527 N N . ARG A 1 190 ? 15.749 -3.079 -8.088 1.00 93.38 190 ARG A N 1
ATOM 1528 C CA . ARG A 1 190 ? 16.659 -1.951 -8.353 1.00 93.38 190 ARG A CA 1
ATOM 1529 C C . ARG A 1 190 ? 18.109 -2.364 -8.612 1.00 93.38 190 ARG A C 1
ATOM 1531 O O . ARG A 1 190 ? 18.786 -1.649 -9.352 1.00 93.38 190 ARG A O 1
ATOM 1538 N N . SER A 1 191 ? 18.608 -3.449 -8.015 1.00 93.25 191 SER A N 1
ATOM 1539 C CA . SER A 1 191 ? 19.962 -3.925 -8.328 1.00 93.25 191 SER A CA 1
ATOM 1540 C C . SER A 1 191 ? 20.030 -4.478 -9.746 1.00 93.25 191 SER A C 1
ATOM 1542 O O . SER A 1 191 ? 20.913 -4.058 -10.484 1.00 93.25 191 SER A O 1
ATOM 1544 N N . TRP A 1 192 ? 19.035 -5.262 -10.178 1.00 93.12 192 TRP A N 1
ATOM 1545 C CA . TRP A 1 192 ? 18.917 -5.723 -11.568 1.00 93.12 192 TRP A CA 1
ATOM 1546 C C . TRP A 1 192 ? 18.981 -4.573 -12.575 1.00 93.12 192 TRP A C 1
ATOM 1548 O O . TRP A 1 192 ? 19.744 -4.611 -13.536 1.00 93.12 192 TRP A O 1
ATOM 1558 N N . PHE A 1 193 ? 18.231 -3.501 -12.308 1.00 89.00 193 PHE A N 1
ATOM 1559 C CA . PHE A 1 193 ? 18.230 -2.301 -13.144 1.00 89.00 193 PHE A CA 1
ATOM 1560 C C . PHE A 1 193 ? 19.606 -1.620 -13.226 1.00 89.00 193 PHE A C 1
ATOM 1562 O O . PHE A 1 193 ? 19.970 -1.063 -14.261 1.00 89.00 193 PHE A O 1
ATOM 1569 N N . SER A 1 194 ? 20.362 -1.645 -12.126 1.00 84.81 194 SER A N 1
ATOM 1570 C CA . SER A 1 194 ? 21.664 -0.976 -12.017 1.00 84.81 194 SER A CA 1
ATOM 1571 C C . SER A 1 194 ? 22.786 -1.792 -12.666 1.00 84.81 194 SER A C 1
ATOM 1573 O O . SER A 1 194 ? 23.694 -1.216 -13.256 1.00 84.81 194 SER A O 1
ATOM 1575 N N . GLU A 1 195 ? 22.709 -3.121 -12.585 1.00 80.94 195 GLU A N 1
ATOM 1576 C CA . GLU A 1 195 ? 23.664 -4.064 -13.187 1.00 80.94 195 GLU A CA 1
ATOM 1577 C C . GLU A 1 195 ? 23.558 -4.110 -14.717 1.00 80.94 195 GLU A C 1
ATOM 1579 O O . GLU A 1 195 ? 24.542 -4.356 -15.404 1.00 80.94 195 GLU A O 1
ATOM 1584 N N . MET A 1 196 ? 22.393 -3.771 -15.268 1.00 66.31 196 MET A N 1
ATOM 1585 C CA . MET A 1 196 ? 22.082 -3.793 -16.702 1.00 66.31 196 MET A CA 1
ATOM 1586 C C . MET A 1 196 ? 22.894 -2.789 -17.557 1.00 66.31 196 MET A C 1
ATOM 1588 O O . MET A 1 196 ? 22.595 -2.612 -18.734 1.00 66.31 196 MET A O 1
ATOM 1592 N N . GLY A 1 197 ? 23.840 -2.028 -16.987 1.00 56.44 197 GLY A N 1
ATOM 1593 C CA . GLY A 1 197 ? 24.457 -0.841 -17.604 1.00 56.44 197 GLY A CA 1
ATOM 1594 C C . GLY A 1 197 ? 25.974 -0.715 -17.519 1.00 56.44 197 GLY A C 1
ATOM 1595 O O . GLY A 1 197 ? 26.469 0.403 -17.623 1.00 56.44 197 GLY A O 1
ATOM 1596 N N . SER A 1 198 ? 26.714 -1.805 -17.339 1.00 53.22 198 SER A N 1
ATOM 1597 C CA . SER A 1 198 ? 28.180 -1.781 -17.376 1.00 53.22 198 SER A CA 1
ATOM 1598 C C . SER A 1 198 ? 28.745 -1.828 -18.806 1.00 53.22 198 SER A C 1
ATOM 1600 O O . SER A 1 198 ? 29.637 -2.626 -19.066 1.00 53.22 198 SER A O 1
ATOM 1602 N N . ASP A 1 199 ? 28.237 -0.987 -19.714 1.00 47.94 199 ASP A N 1
ATOM 1603 C CA . ASP A 1 199 ? 28.820 -0.784 -21.049 1.00 47.94 199 ASP A CA 1
ATOM 1604 C C . ASP A 1 199 ? 29.379 0.644 -21.180 1.00 47.94 199 ASP A C 1
ATOM 1606 O O . ASP A 1 199 ? 28.735 1.631 -20.819 1.00 47.94 199 ASP A O 1
ATOM 1610 N N . GLU A 1 200 ? 30.617 0.737 -21.674 1.00 49.28 200 GLU A N 1
ATOM 1611 C CA . GLU A 1 200 ? 31.548 1.880 -21.610 1.00 49.28 200 GLU A CA 1
ATOM 1612 C C . GLU A 1 200 ? 31.201 3.103 -22.494 1.00 49.28 200 GLU A C 1
ATOM 1614 O O . GLU A 1 200 ? 32.050 3.960 -22.750 1.00 49.28 200 GLU A O 1
ATOM 1619 N N . SER A 1 201 ? 29.965 3.249 -22.966 1.00 48.50 201 SER A N 1
ATOM 1620 C CA . SER A 1 201 ? 29.577 4.327 -23.886 1.00 48.50 201 SER A CA 1
ATOM 1621 C C . SER A 1 201 ? 28.811 5.462 -23.194 1.00 48.50 201 SER A C 1
ATOM 1623 O O . SER A 1 201 ? 27.587 5.468 -23.149 1.00 48.50 201 SER A O 1
ATOM 1625 N N . GLY A 1 202 ? 29.562 6.441 -22.683 1.00 49.19 202 GLY A N 1
ATOM 1626 C CA . GLY A 1 202 ? 29.347 7.896 -22.816 1.00 49.19 202 GLY A CA 1
ATOM 1627 C C . GLY A 1 202 ? 28.060 8.614 -22.365 1.00 49.19 202 GLY A C 1
ATOM 1628 O O . GLY A 1 202 ? 28.171 9.795 -22.047 1.00 49.19 202 GLY A O 1
ATOM 1629 N N . ASP A 1 203 ? 26.880 7.991 -22.296 1.00 55.44 203 ASP A N 1
ATOM 1630 C CA . ASP A 1 203 ? 25.633 8.681 -21.910 1.00 55.44 203 ASP A CA 1
ATOM 1631 C C . ASP A 1 203 ? 24.714 7.814 -21.030 1.00 55.44 203 ASP A C 1
ATOM 1633 O O . ASP A 1 203 ? 23.641 7.339 -21.409 1.00 55.44 203 ASP A O 1
ATOM 1637 N N . GLY A 1 204 ? 25.162 7.577 -19.794 1.00 62.09 204 GLY A N 1
ATOM 1638 C CA . GLY A 1 204 ? 24.474 6.702 -18.837 1.00 62.09 204 GLY A CA 1
ATOM 1639 C C . GLY A 1 204 ? 23.077 7.177 -18.407 1.00 62.09 204 GLY A C 1
ATOM 1640 O O . GLY A 1 204 ? 22.319 6.395 -17.828 1.00 62.09 204 GLY A O 1
ATOM 1641 N N . HIS A 1 205 ? 22.704 8.434 -18.675 1.00 66.44 205 HIS A N 1
ATOM 1642 C CA . HIS A 1 205 ? 21.381 8.955 -18.327 1.00 66.44 205 HIS A CA 1
ATOM 1643 C C . HIS A 1 205 ? 20.315 8.596 -19.364 1.00 66.44 205 HIS A C 1
ATOM 1645 O O . HIS A 1 205 ? 19.214 8.214 -18.970 1.00 66.44 205 HIS A O 1
ATOM 1651 N N . GLU A 1 206 ? 20.631 8.681 -20.655 1.00 74.38 206 GLU A N 1
ATOM 1652 C CA . GLU A 1 206 ? 19.686 8.353 -21.728 1.00 74.38 206 GLU A CA 1
ATOM 1653 C C . GLU A 1 206 ? 19.405 6.843 -21.780 1.00 74.38 206 GLU A C 1
ATOM 1655 O O . GLU A 1 206 ? 18.246 6.427 -21.802 1.00 74.38 206 GLU A O 1
ATOM 1660 N N . ALA A 1 207 ? 20.442 6.015 -21.606 1.00 83.06 207 ALA A N 1
ATOM 1661 C CA . ALA A 1 207 ? 20.293 4.563 -21.486 1.00 83.06 207 ALA A CA 1
ATOM 1662 C C . ALA A 1 207 ? 19.462 4.147 -20.254 1.00 83.06 207 ALA A C 1
ATOM 1664 O O . ALA A 1 207 ? 18.668 3.206 -20.308 1.00 83.06 207 ALA A O 1
ATOM 1665 N N . SER A 1 208 ? 19.611 4.849 -19.124 1.00 88.19 208 SER A N 1
ATOM 1666 C CA . SER A 1 208 ? 18.809 4.586 -17.920 1.00 88.19 208 SER A CA 1
ATOM 1667 C C . SER A 1 208 ? 17.332 4.935 -18.130 1.00 88.19 208 SER A C 1
ATOM 1669 O O . SER A 1 208 ? 16.461 4.197 -17.667 1.00 88.19 208 SER A O 1
ATOM 1671 N N . ASP A 1 209 ? 17.042 6.023 -18.840 1.00 91.94 209 ASP A N 1
ATOM 1672 C CA . ASP A 1 209 ? 15.674 6.436 -19.150 1.00 91.94 209 ASP A CA 1
ATOM 1673 C C . ASP A 1 209 ? 15.005 5.472 -20.150 1.00 91.94 209 ASP A C 1
ATOM 1675 O O . ASP A 1 209 ? 13.843 5.097 -19.963 1.00 91.94 209 ASP A O 1
ATOM 1679 N N . ALA A 1 210 ? 15.741 4.998 -21.159 1.00 93.00 210 ALA A N 1
ATOM 1680 C CA . ALA A 1 210 ? 15.276 3.981 -22.103 1.00 93.00 210 ALA A CA 1
ATOM 1681 C C . ALA A 1 210 ? 14.937 2.651 -21.402 1.00 93.00 210 ALA A C 1
ATOM 1683 O O . ALA A 1 210 ? 13.857 2.098 -21.611 1.00 93.00 210 ALA A O 1
ATOM 1684 N N . LYS A 1 211 ? 15.785 2.181 -20.475 1.00 93.56 211 LYS A N 1
ATOM 1685 C CA . LYS A 1 211 ? 15.506 0.985 -19.653 1.00 93.56 211 LYS A CA 1
ATOM 1686 C C . LYS A 1 211 ? 14.257 1.138 -18.792 1.00 93.56 211 LYS A C 1
ATOM 1688 O O . LYS A 1 211 ? 13.419 0.240 -18.746 1.00 93.56 211 LYS A O 1
ATOM 1693 N N . ALA A 1 212 ? 14.111 2.277 -18.112 1.00 95.56 212 ALA A N 1
ATOM 1694 C CA . ALA A 1 212 ? 12.931 2.538 -17.288 1.00 95.56 212 ALA A CA 1
ATOM 1695 C C . ALA A 1 212 ? 11.654 2.599 -18.145 1.00 95.56 212 ALA A C 1
ATOM 1697 O O . ALA A 1 212 ? 10.610 2.086 -17.738 1.00 95.56 212 ALA A O 1
ATOM 1698 N N . SER A 1 213 ? 11.758 3.157 -19.355 1.00 96.12 213 SER A N 1
ATOM 1699 C CA . SER A 1 213 ? 10.683 3.155 -20.352 1.00 96.12 213 SER A CA 1
ATOM 1700 C C . SER A 1 213 ? 10.321 1.735 -20.791 1.00 96.12 213 SER A C 1
ATOM 1702 O O . SER A 1 213 ? 9.138 1.416 -20.874 1.00 96.12 213 SER A O 1
ATOM 1704 N N . ALA A 1 214 ? 11.308 0.858 -21.002 1.00 96.75 214 ALA A N 1
ATOM 1705 C CA . ALA A 1 214 ? 11.077 -0.546 -21.340 1.00 96.75 214 ALA A CA 1
ATOM 1706 C C . ALA A 1 214 ? 10.327 -1.278 -20.217 1.00 96.75 214 ALA A C 1
ATOM 1708 O O . ALA A 1 214 ? 9.320 -1.932 -20.476 1.00 96.75 214 ALA A O 1
ATOM 1709 N N . TRP A 1 215 ? 10.735 -1.090 -18.957 1.00 97.12 215 TRP A N 1
ATOM 1710 C CA . TRP A 1 215 ? 10.052 -1.666 -17.789 1.00 97.12 215 TRP A CA 1
ATOM 1711 C C . TRP A 1 215 ? 8.599 -1.197 -17.678 1.00 97.12 215 TRP A C 1
ATOM 1713 O O . TRP A 1 215 ? 7.697 -1.983 -17.369 1.00 97.12 215 TRP A O 1
ATOM 1723 N N . TYR A 1 216 ? 8.362 0.091 -17.937 1.00 97.56 216 TYR A N 1
ATOM 1724 C CA . TYR A 1 216 ? 7.018 0.651 -18.001 1.00 97.56 216 TYR A CA 1
ATOM 1725 C C . TYR A 1 216 ? 6.204 0.026 -19.141 1.00 97.56 216 TYR A C 1
ATOM 1727 O O . TYR A 1 216 ? 5.078 -0.422 -18.913 1.00 97.56 216 TYR A O 1
ATOM 1735 N N . HIS A 1 217 ? 6.787 -0.057 -20.339 1.00 97.19 217 HIS A N 1
ATOM 1736 C CA . HIS A 1 217 ? 6.145 -0.582 -21.539 1.00 97.19 217 HIS A CA 1
ATOM 1737 C C . HIS A 1 217 ? 5.679 -2.025 -21.355 1.00 97.19 217 HIS A C 1
ATOM 1739 O O . HIS A 1 217 ? 4.487 -2.295 -21.483 1.00 97.19 217 HIS A O 1
ATOM 1745 N N . VAL A 1 218 ? 6.578 -2.927 -20.956 1.00 96.75 218 VAL A N 1
ATOM 1746 C CA . VAL A 1 218 ? 6.254 -4.352 -20.778 1.00 96.75 218 VAL A CA 1
ATOM 1747 C C . VAL A 1 218 ? 5.215 -4.581 -19.672 1.00 96.75 218 VAL A C 1
ATOM 1749 O O . VAL A 1 218 ? 4.521 -5.585 -19.658 1.00 96.75 218 VAL A O 1
ATOM 1752 N N . THR A 1 219 ? 5.045 -3.627 -18.752 1.00 95.81 219 THR A N 1
ATOM 1753 C CA . THR A 1 219 ? 4.055 -3.738 -17.672 1.00 95.81 219 THR A CA 1
ATOM 1754 C C . THR A 1 219 ? 2.690 -3.160 -18.041 1.00 95.81 219 THR A C 1
ATOM 1756 O O . THR A 1 219 ? 1.665 -3.722 -17.660 1.00 95.81 219 THR A O 1
ATOM 1759 N N . TYR A 1 220 ? 2.652 -2.020 -18.733 1.00 95.81 220 TYR A N 1
ATOM 1760 C CA . TYR A 1 220 ? 1.423 -1.247 -18.944 1.00 95.81 220 TYR A CA 1
ATOM 1761 C C . TYR A 1 220 ? 0.883 -1.305 -20.373 1.00 95.81 220 TYR A C 1
ATOM 1763 O O . TYR A 1 220 ? -0.267 -0.918 -20.589 1.00 95.81 220 TYR A O 1
ATOM 1771 N N . HIS A 1 221 ? 1.673 -1.751 -21.351 1.00 95.50 221 HIS A N 1
ATOM 1772 C CA . HIS A 1 221 ? 1.223 -1.795 -22.735 1.00 95.50 221 HIS A CA 1
ATOM 1773 C C . HIS A 1 221 ? 0.180 -2.914 -22.936 1.00 95.50 221 HIS A C 1
ATOM 1775 O O . HIS A 1 221 ? 0.376 -4.031 -22.449 1.00 95.50 221 HIS A O 1
ATOM 1781 N N . PRO A 1 222 ? -0.929 -2.667 -23.665 1.00 93.38 222 PRO A N 1
ATOM 1782 C CA . PRO A 1 222 ? -2.018 -3.638 -23.820 1.00 93.38 222 PRO A CA 1
ATOM 1783 C C . PRO A 1 222 ? -1.623 -4.976 -24.452 1.00 93.38 222 PRO A C 1
ATOM 1785 O O . PRO A 1 222 ? -2.370 -5.945 -24.323 1.00 93.38 222 PRO A O 1
ATOM 1788 N N . GLU A 1 223 ? -0.507 -5.022 -25.177 1.00 93.25 223 GLU A N 1
ATOM 1789 C CA . GLU A 1 223 ? 0.012 -6.244 -25.804 1.00 93.25 223 GLU A CA 1
ATOM 1790 C C . GLU A 1 223 ? 0.567 -7.235 -24.787 1.00 93.25 223 GLU A C 1
ATOM 1792 O O . GLU A 1 223 ? 0.396 -8.429 -24.982 1.00 93.25 223 GLU A O 1
ATOM 1797 N N . TYR A 1 224 ? 1.149 -6.743 -23.693 1.00 91.44 224 TYR A N 1
ATOM 1798 C CA . TYR A 1 224 ? 1.731 -7.572 -22.635 1.00 91.44 224 TYR A CA 1
ATOM 1799 C C . TYR A 1 224 ? 0.720 -7.918 -21.537 1.00 91.44 224 TYR A C 1
ATOM 1801 O O . TYR A 1 224 ? 1.024 -8.653 -20.596 1.00 91.44 224 TYR A O 1
ATOM 1809 N N . TRP A 1 225 ? -0.499 -7.376 -21.625 1.00 90.62 225 TRP A N 1
ATOM 1810 C CA . TRP A 1 225 ? -1.550 -7.684 -20.668 1.00 90.62 225 TRP A CA 1
ATOM 1811 C C . TRP A 1 225 ? -1.956 -9.155 -20.779 1.00 90.62 225 TRP A C 1
ATOM 1813 O O . TRP A 1 225 ? -2.440 -9.591 -21.825 1.00 90.62 225 TRP A O 1
ATOM 1823 N N . GLY A 1 226 ? -1.800 -9.890 -19.677 1.00 86.25 226 GLY A N 1
ATOM 1824 C CA . GLY A 1 226 ? -2.116 -11.318 -19.609 1.00 86.25 226 GLY A CA 1
ATOM 1825 C C . GLY A 1 226 ? -1.033 -12.246 -20.169 1.00 86.25 226 GLY A C 1
ATOM 1826 O O . GLY A 1 226 ? -1.264 -13.445 -20.201 1.00 86.25 226 GLY A O 1
ATOM 1827 N N . CYS A 1 227 ? 0.128 -11.719 -20.572 1.00 87.75 227 CYS A N 1
ATOM 1828 C CA . CYS A 1 227 ? 1.275 -12.522 -21.020 1.00 87.75 227 CYS A CA 1
ATOM 1829 C C . CYS A 1 227 ? 2.156 -13.023 -19.863 1.00 87.75 227 CYS A C 1
ATOM 1831 O O . CYS A 1 227 ? 3.089 -13.785 -20.080 1.00 87.75 227 CYS A O 1
ATOM 1833 N N . TYR A 1 228 ? 1.894 -12.566 -18.637 1.00 85.94 228 TYR A N 1
ATOM 1834 C CA . TYR A 1 228 ? 2.640 -12.950 -17.440 1.00 85.94 228 TYR A CA 1
ATOM 1835 C C . TYR A 1 228 ? 1.810 -13.860 -16.549 1.00 85.94 228 TYR A C 1
ATOM 1837 O O . TYR A 1 228 ? 0.581 -13.794 -16.551 1.00 85.94 228 TYR A O 1
ATOM 1845 N N . ASN A 1 229 ? 2.498 -14.641 -15.713 1.00 81.94 229 ASN A N 1
ATOM 1846 C CA . ASN A 1 229 ? 1.887 -15.594 -14.785 1.00 81.94 229 ASN A CA 1
ATOM 1847 C C . ASN A 1 229 ? 1.078 -16.704 -15.487 1.00 81.94 229 ASN A C 1
ATOM 1849 O O . ASN A 1 229 ? 0.187 -17.296 -14.876 1.00 81.94 229 ASN A O 1
ATOM 1853 N N . GLU A 1 230 ? 1.407 -17.019 -16.745 1.00 73.19 230 GLU A N 1
ATOM 1854 C CA . GLU A 1 230 ? 0.839 -18.169 -17.448 1.00 73.19 230 GLU A CA 1
ATOM 1855 C C . GLU A 1 230 ? 1.137 -19.464 -16.670 1.00 73.19 230 GLU A C 1
ATOM 1857 O O . GLU A 1 230 ? 2.270 -19.724 -16.266 1.00 73.19 230 GLU A O 1
ATOM 1862 N N . GLY A 1 231 ? 0.099 -20.263 -16.412 1.00 71.19 231 GLY A N 1
ATOM 1863 C CA . GLY A 1 231 ? 0.197 -21.499 -15.625 1.00 71.19 231 GLY A CA 1
ATOM 1864 C C . GLY A 1 231 ? -0.051 -21.346 -14.120 1.00 71.19 231 GLY A C 1
ATOM 1865 O O . GLY A 1 231 ? -0.135 -22.359 -13.427 1.00 71.19 231 GLY A O 1
ATOM 1866 N N . TYR A 1 232 ? -0.230 -20.122 -13.609 1.00 74.88 232 TYR A N 1
ATOM 1867 C CA . TYR A 1 232 ? -0.709 -19.893 -12.245 1.00 74.88 232 TYR A CA 1
ATOM 1868 C C . TYR A 1 232 ? -2.190 -19.524 -12.255 1.00 74.88 232 TYR A C 1
ATOM 1870 O O . TYR A 1 232 ? -2.566 -18.384 -12.538 1.00 74.88 232 TYR A O 1
ATOM 1878 N N . ASP A 1 233 ? -3.036 -20.490 -11.904 1.00 65.75 233 ASP A N 1
ATOM 1879 C CA . ASP A 1 233 ? -4.472 -20.274 -11.765 1.00 65.75 233 ASP A CA 1
ATOM 1880 C C . ASP A 1 233 ? -4.748 -19.094 -10.811 1.00 65.75 233 ASP A C 1
ATOM 1882 O O . ASP A 1 233 ? -4.304 -19.079 -9.663 1.00 65.75 233 ASP A O 1
ATOM 1886 N N . HIS A 1 234 ? -5.527 -18.114 -11.279 1.00 70.94 234 HIS A N 1
ATOM 1887 C CA . HIS A 1 234 ? -6.000 -16.949 -10.514 1.00 70.94 234 HIS A CA 1
ATOM 1888 C C . HIS A 1 234 ? -4.958 -15.874 -10.138 1.00 70.94 234 HIS A C 1
ATOM 1890 O O . HIS A 1 234 ? -5.302 -14.966 -9.375 1.00 70.94 234 HIS A O 1
ATOM 1896 N N . ARG A 1 235 ? -3.723 -15.886 -10.671 1.00 82.94 235 ARG A N 1
ATOM 1897 C CA . ARG A 1 235 ? -2.802 -14.744 -10.480 1.00 82.94 235 ARG A CA 1
ATOM 1898 C C . ARG A 1 235 ? -3.153 -13.588 -11.435 1.00 82.94 235 ARG A C 1
ATOM 1900 O O . ARG A 1 235 ? -3.207 -13.799 -12.645 1.00 82.94 235 ARG A O 1
ATOM 1907 N N . PRO A 1 236 ? -3.411 -12.363 -10.930 1.00 84.75 236 PRO A N 1
ATOM 1908 C CA . PRO A 1 236 ? -3.720 -11.221 -11.784 1.00 84.75 236 PRO A CA 1
ATOM 1909 C C . PRO A 1 236 ? -2.459 -10.656 -12.454 1.00 84.75 236 PRO A C 1
ATOM 1911 O O . PRO A 1 236 ? -1.333 -10.925 -12.044 1.00 84.75 236 PRO A O 1
ATOM 1914 N N . HIS A 1 237 ? -2.654 -9.804 -13.463 1.00 90.44 237 HIS A N 1
ATOM 1915 C CA . HIS A 1 237 ? -1.573 -9.020 -14.065 1.00 90.44 237 HIS A CA 1
ATOM 1916 C C . HIS A 1 237 ? -1.041 -7.984 -13.065 1.00 90.44 237 HIS A C 1
ATOM 1918 O O . HIS A 1 237 ? -1.752 -7.029 -12.737 1.00 90.44 237 HIS A O 1
ATOM 1924 N N . PHE A 1 238 ? 0.194 -8.160 -12.590 1.00 92.88 238 PHE A N 1
ATOM 1925 C CA . PHE A 1 238 ? 0.821 -7.249 -11.630 1.00 92.88 238 PHE A CA 1
ATOM 1926 C C . PHE A 1 238 ? 1.398 -5.998 -12.301 1.00 92.88 238 PHE A C 1
ATOM 1928 O O . PHE A 1 238 ? 2.007 -6.077 -13.373 1.00 92.88 238 PHE A O 1
ATOM 1935 N N . ILE A 1 239 ? 1.241 -4.843 -11.648 1.00 94.00 239 ILE A N 1
ATOM 1936 C CA . ILE A 1 239 ? 1.586 -3.519 -12.194 1.00 94.00 239 ILE A CA 1
ATOM 1937 C C . ILE A 1 239 ? 2.641 -2.748 -11.383 1.00 94.00 239 ILE A C 1
ATOM 1939 O O . ILE A 1 239 ? 3.036 -1.649 -11.771 1.00 94.00 239 ILE A O 1
ATOM 1943 N N . SER A 1 240 ? 3.120 -3.286 -10.259 1.00 94.94 240 SER A N 1
ATOM 1944 C CA . SER A 1 240 ? 4.050 -2.592 -9.351 1.00 94.94 240 SER A CA 1
ATOM 1945 C C . SER A 1 240 ? 5.517 -2.607 -9.791 1.00 94.94 240 SER A C 1
ATOM 1947 O O . SER A 1 240 ? 6.288 -1.763 -9.329 1.00 94.94 240 SER A O 1
ATOM 1949 N N . PHE A 1 241 ? 5.901 -3.499 -10.708 1.00 96.62 241 PHE A N 1
ATOM 1950 C CA . PHE A 1 241 ? 7.280 -3.681 -11.177 1.00 96.62 241 PHE A CA 1
ATOM 1951 C C . PHE A 1 241 ? 8.012 -2.382 -11.584 1.00 96.62 241 PHE A C 1
ATOM 1953 O O . PHE A 1 241 ? 9.030 -2.063 -10.961 1.00 96.62 241 PHE A O 1
ATOM 1960 N N . PRO A 1 242 ? 7.516 -1.568 -12.541 1.00 96.38 242 PRO A N 1
ATOM 1961 C CA . PRO A 1 242 ? 8.238 -0.388 -13.024 1.00 96.38 242 PRO A CA 1
ATOM 1962 C C . PRO A 1 242 ? 8.360 0.699 -11.949 1.00 96.38 242 PRO A C 1
ATOM 1964 O O . PRO A 1 242 ? 9.279 1.515 -11.970 1.00 96.38 242 PRO A O 1
ATOM 1967 N N . TRP A 1 243 ? 7.495 0.677 -10.933 1.00 95.31 243 TRP A N 1
ATOM 1968 C CA . TRP A 1 243 ? 7.569 1.594 -9.796 1.00 95.31 243 TRP A CA 1
ATOM 1969 C C . TRP A 1 243 ? 8.720 1.278 -8.837 1.00 95.31 243 TRP A C 1
ATOM 1971 O O . TRP A 1 243 ? 8.989 2.061 -7.925 1.00 95.31 243 TRP A O 1
ATOM 1981 N N . CYS A 1 244 ? 9.451 0.177 -9.039 1.00 95.06 244 CYS A N 1
ATOM 1982 C CA . CYS A 1 244 ? 10.717 -0.052 -8.344 1.00 95.06 244 CYS A CA 1
ATOM 1983 C C . CYS A 1 244 ? 11.767 1.018 -8.690 1.00 95.06 244 CYS A C 1
ATOM 1985 O O . CYS A 1 244 ? 12.591 1.330 -7.825 1.00 95.06 244 CYS A O 1
ATOM 1987 N N . VAL A 1 245 ? 11.674 1.604 -9.893 1.00 94.81 245 VAL A N 1
ATOM 1988 C CA . VAL A 1 245 ? 12.535 2.669 -10.447 1.00 94.81 245 VAL A CA 1
ATOM 1989 C C . VAL A 1 245 ? 11.751 3.968 -10.684 1.00 94.81 245 VAL A C 1
ATOM 1991 O O . VAL A 1 245 ? 11.935 4.684 -11.671 1.00 94.81 245 VAL A O 1
ATOM 1994 N N . TYR A 1 246 ? 10.826 4.277 -9.767 1.00 94.50 246 TYR A N 1
ATOM 1995 C CA . TYR A 1 246 ? 9.942 5.445 -9.858 1.00 94.50 246 TYR A CA 1
ATOM 1996 C C . TYR A 1 246 ? 10.698 6.771 -10.041 1.00 94.50 246 TYR A C 1
ATOM 1998 O O . TYR A 1 246 ? 10.177 7.701 -10.653 1.00 94.50 246 TYR A O 1
ATOM 2006 N N . ASP A 1 247 ? 11.922 6.873 -9.524 1.00 93.75 247 ASP A N 1
ATOM 2007 C CA . ASP A 1 247 ? 12.782 8.043 -9.655 1.00 93.75 247 ASP A CA 1
ATOM 2008 C C . ASP A 1 247 ? 13.109 8.348 -11.124 1.00 93.75 247 ASP A C 1
ATOM 2010 O O . ASP A 1 247 ? 13.034 9.510 -11.531 1.00 93.75 247 ASP A O 1
ATOM 2014 N N . LYS A 1 248 ? 13.369 7.314 -11.934 1.00 94.12 248 LYS A N 1
ATOM 2015 C CA . LYS A 1 248 ? 13.637 7.434 -13.376 1.00 94.1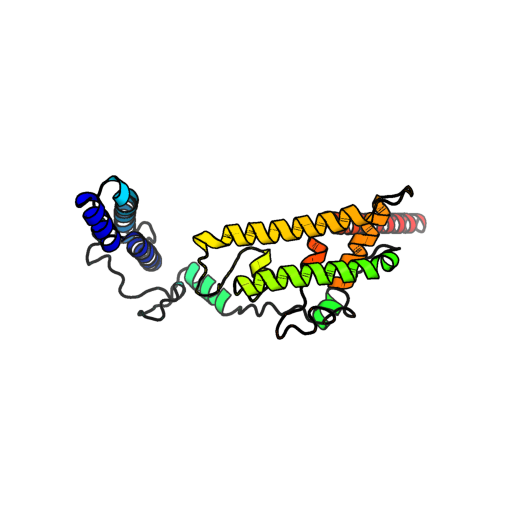2 248 LYS A CA 1
ATOM 2016 C C . LYS A 1 248 ? 12.385 7.799 -14.158 1.00 94.12 248 LYS A C 1
ATOM 2018 O O . LYS A 1 248 ? 12.398 8.757 -14.926 1.00 94.12 248 LYS A O 1
ATOM 2023 N N . LEU A 1 249 ? 11.263 7.141 -13.875 1.00 95.06 249 LEU A N 1
ATOM 2024 C CA . LEU A 1 249 ? 9.977 7.467 -14.507 1.00 95.06 249 LEU A CA 1
ATOM 2025 C C . LEU A 1 249 ? 9.564 8.927 -14.249 1.00 95.06 249 LEU A C 1
ATOM 2027 O O . LEU A 1 249 ? 9.116 9.634 -15.155 1.00 95.06 249 LEU A O 1
ATOM 2031 N N . ILE A 1 250 ? 9.779 9.424 -13.026 1.00 94.81 250 ILE A N 1
ATOM 2032 C CA . ILE A 1 250 ? 9.536 10.831 -12.685 1.00 94.81 250 ILE A CA 1
ATOM 2033 C C . ILE A 1 250 ? 10.480 11.758 -13.462 1.00 94.81 250 ILE A C 1
ATOM 2035 O O . ILE A 1 250 ? 10.045 12.819 -13.918 1.00 94.81 250 ILE A O 1
ATOM 2039 N N . GLN A 1 251 ? 11.757 11.394 -13.619 1.00 93.25 251 GLN A N 1
ATOM 2040 C CA . GLN A 1 251 ? 12.718 12.173 -14.407 1.00 93.25 251 GLN A CA 1
ATOM 2041 C C . GLN A 1 251 ? 12.283 12.281 -15.874 1.00 93.25 251 GLN A C 1
ATOM 2043 O O . GLN A 1 251 ? 12.226 13.398 -16.395 1.00 93.25 251 GLN A O 1
ATOM 2048 N N . ILE A 1 252 ? 11.868 11.174 -16.494 1.00 93.62 252 ILE A N 1
ATOM 2049 C CA . ILE A 1 252 ? 11.334 11.145 -17.866 1.00 93.62 252 ILE A CA 1
ATOM 2050 C C . ILE A 1 252 ? 10.144 12.103 -17.999 1.00 93.62 252 ILE A C 1
ATOM 2052 O O . ILE A 1 252 ? 10.139 13.004 -18.846 1.00 93.62 252 ILE A O 1
ATOM 2056 N N . LYS A 1 253 ? 9.160 11.993 -17.098 1.00 93.56 253 LYS A N 1
ATOM 2057 C CA . LYS A 1 253 ? 7.962 12.844 -17.131 1.00 93.56 253 LYS A CA 1
ATOM 2058 C C . LYS A 1 253 ? 8.296 14.328 -16.941 1.00 93.56 253 LYS A C 1
ATOM 2060 O O . LYS A 1 253 ? 7.707 15.191 -17.597 1.00 93.56 253 LYS A O 1
ATOM 2065 N N . ARG A 1 254 ? 9.264 14.650 -16.073 1.00 92.69 254 ARG A N 1
ATOM 2066 C CA . ARG A 1 254 ? 9.759 16.026 -15.878 1.00 92.69 254 ARG A CA 1
ATOM 2067 C C . ARG A 1 254 ? 10.411 16.576 -17.146 1.00 92.69 254 ARG A C 1
ATOM 2069 O O . ARG A 1 254 ? 10.081 17.700 -17.527 1.00 92.69 254 ARG A O 1
ATOM 2076 N N . LYS A 1 255 ? 11.266 15.795 -17.816 1.00 91.06 255 LYS A N 1
ATOM 2077 C CA . LYS A 1 255 ? 11.906 16.179 -19.087 1.00 91.06 255 LYS A CA 1
ATOM 2078 C C . LYS A 1 255 ? 10.859 16.465 -20.170 1.00 91.06 255 LYS A C 1
ATOM 2080 O O . LYS A 1 255 ? 10.876 17.546 -20.756 1.00 91.06 255 LYS A O 1
ATOM 2085 N N . LYS A 1 256 ? 9.877 15.577 -20.369 1.00 90.88 256 LYS A N 1
ATOM 2086 C CA . LYS A 1 256 ? 8.790 15.781 -21.354 1.00 90.88 256 LYS A CA 1
ATOM 2087 C C . LYS A 1 256 ? 7.958 17.032 -21.059 1.00 90.88 256 LYS A C 1
ATOM 2089 O O . LYS A 1 256 ? 7.668 17.812 -21.965 1.00 90.88 256 LYS A O 1
ATOM 2094 N N . ASN A 1 257 ? 7.609 17.267 -19.792 1.00 90.19 257 ASN A N 1
ATOM 2095 C CA . ASN A 1 257 ? 6.880 18.473 -19.391 1.00 90.19 257 ASN A CA 1
ATOM 2096 C C . ASN A 1 257 ? 7.686 19.756 -19.632 1.00 90.19 257 ASN A C 1
ATOM 2098 O O . ASN A 1 257 ? 7.113 20.776 -20.017 1.00 90.19 257 ASN A O 1
ATOM 2102 N N . PHE A 1 258 ? 9.000 19.721 -19.413 1.00 90.12 258 PHE A N 1
ATOM 2103 C CA . PHE A 1 258 ? 9.880 20.848 -19.706 1.00 90.12 258 PHE A CA 1
ATOM 2104 C C . PHE A 1 258 ? 9.933 21.146 -21.212 1.00 90.12 258 PHE A C 1
ATOM 2106 O O . PHE A 1 258 ? 9.700 22.286 -21.611 1.00 90.12 258 PHE A O 1
ATOM 2113 N N . VAL A 1 259 ? 10.125 20.118 -22.048 1.00 87.88 259 VAL A N 1
ATOM 2114 C CA . VAL A 1 259 ? 10.133 20.250 -23.516 1.00 87.88 259 VAL A CA 1
ATOM 2115 C C . VAL A 1 259 ? 8.814 20.828 -24.036 1.00 87.88 259 VAL A C 1
ATOM 2117 O O . VAL A 1 259 ? 8.832 21.768 -24.828 1.00 87.88 259 VAL A O 1
ATOM 2120 N N . ARG A 1 260 ? 7.662 20.349 -23.543 1.00 88.50 260 ARG A N 1
ATOM 2121 C CA . ARG A 1 260 ? 6.346 20.913 -23.901 1.00 88.50 260 ARG A CA 1
ATOM 2122 C C . ARG A 1 260 ? 6.242 22.400 -23.582 1.00 88.50 260 ARG A C 1
ATOM 2124 O O . ARG A 1 260 ? 5.859 23.180 -24.446 1.00 88.50 260 ARG A O 1
ATOM 2131 N N . LYS A 1 261 ? 6.642 22.807 -22.373 1.00 89.06 261 LYS A N 1
ATOM 2132 C CA . LYS A 1 261 ? 6.631 24.223 -21.974 1.00 89.06 261 LYS A CA 1
ATOM 2133 C C . LYS A 1 261 ? 7.525 25.077 -22.874 1.00 89.06 261 LYS A C 1
ATOM 2135 O O . LYS A 1 261 ? 7.139 26.189 -23.222 1.00 89.06 261 LYS A O 1
ATOM 2140 N N . MET A 1 262 ? 8.697 24.574 -23.262 1.00 86.75 262 MET A N 1
ATOM 2141 C CA . MET A 1 262 ? 9.584 25.284 -24.188 1.00 86.75 262 MET A CA 1
ATOM 2142 C C . MET A 1 262 ? 8.967 25.438 -25.581 1.00 86.75 262 MET A C 1
ATOM 2144 O O . MET A 1 262 ? 9.003 26.537 -26.134 1.00 86.75 262 MET A O 1
ATOM 2148 N N . LEU A 1 263 ? 8.367 24.377 -26.126 1.00 86.38 263 LEU A N 1
ATOM 2149 C CA . LEU A 1 263 ? 7.674 24.419 -27.417 1.00 86.38 263 LEU A CA 1
ATOM 2150 C C . LEU A 1 263 ? 6.495 25.399 -27.389 1.00 86.38 263 LEU A C 1
ATOM 2152 O O . LEU A 1 263 ? 6.323 26.187 -28.317 1.00 86.38 263 LEU A O 1
ATOM 2156 N N . ASP A 1 264 ? 5.724 25.419 -26.301 1.00 85.81 264 ASP A N 1
ATOM 2157 C CA . ASP A 1 264 ? 4.623 26.366 -26.119 1.00 85.81 264 ASP A CA 1
ATOM 2158 C C . ASP A 1 264 ? 5.114 27.819 -26.068 1.00 85.81 264 ASP A C 1
ATOM 2160 O O . ASP A 1 264 ? 4.512 28.699 -26.690 1.00 85.81 264 ASP A O 1
ATOM 2164 N N . LEU A 1 265 ? 6.226 28.084 -25.374 1.00 85.75 265 LEU A N 1
ATOM 2165 C CA . LEU A 1 265 ? 6.856 29.407 -25.341 1.00 85.75 265 LEU A CA 1
ATOM 2166 C C . LEU A 1 265 ? 7.362 29.824 -26.727 1.00 85.75 265 LEU A C 1
ATOM 2168 O O . LEU A 1 265 ? 7.107 30.950 -27.152 1.00 85.75 265 LEU A O 1
ATOM 2172 N N . GLN A 1 266 ? 8.019 28.925 -27.463 1.00 81.50 266 GLN A N 1
ATOM 2173 C CA . GLN A 1 266 ? 8.471 29.185 -28.833 1.00 81.50 266 GLN A CA 1
ATOM 2174 C C . GLN A 1 266 ? 7.299 29.466 -29.781 1.00 81.50 266 GLN A C 1
ATOM 2176 O O . GLN A 1 266 ? 7.361 30.403 -30.577 1.00 81.50 266 GLN A O 1
ATOM 2181 N N . ASN A 1 267 ? 6.206 28.710 -29.665 1.00 81.81 267 ASN A N 1
ATOM 2182 C CA . ASN A 1 267 ? 4.995 28.923 -30.454 1.00 81.81 267 ASN A CA 1
ATOM 2183 C C . ASN A 1 267 ? 4.318 30.260 -30.125 1.00 81.81 267 ASN A C 1
ATOM 2185 O O . ASN A 1 267 ? 3.835 30.939 -31.031 1.00 81.81 267 ASN A O 1
ATOM 2189 N N . ARG A 1 268 ? 4.311 30.677 -28.851 1.00 81.38 268 ARG A N 1
ATOM 2190 C CA . ARG A 1 268 ? 3.823 32.005 -28.442 1.00 81.38 268 ARG A CA 1
ATOM 2191 C C . ARG A 1 268 ? 4.695 33.128 -29.000 1.00 81.38 268 ARG A C 1
ATOM 2193 O O . ARG A 1 268 ? 4.146 34.059 -29.579 1.00 81.38 268 ARG A O 1
ATOM 2200 N N . MET A 1 269 ? 6.021 33.003 -28.904 1.00 78.25 269 MET A N 1
ATOM 2201 C CA . MET A 1 269 ? 6.962 33.991 -29.449 1.00 78.25 269 MET A CA 1
ATOM 2202 C C . MET A 1 269 ? 6.834 34.125 -30.974 1.00 78.25 269 MET A C 1
ATOM 2204 O O . MET A 1 269 ? 6.743 35.240 -31.480 1.00 78.25 269 MET A O 1
ATOM 2208 N N . ARG A 1 270 ? 6.720 33.010 -31.711 1.00 73.00 270 ARG A N 1
ATOM 2209 C CA . ARG A 1 270 ? 6.487 33.038 -33.169 1.00 73.00 270 ARG A CA 1
ATOM 2210 C C . ARG A 1 270 ? 5.172 33.720 -33.541 1.00 73.00 270 ARG A C 1
ATOM 2212 O O . ARG A 1 270 ? 5.136 34.463 -34.513 1.00 73.00 270 ARG A O 1
ATOM 2219 N N . ARG A 1 271 ? 4.099 33.506 -32.771 1.00 70.75 271 ARG A N 1
ATOM 2220 C CA . ARG A 1 271 ? 2.814 34.185 -33.004 1.00 70.75 271 ARG A CA 1
ATOM 2221 C C . ARG A 1 271 ? 2.909 35.691 -32.760 1.00 70.75 271 ARG A C 1
ATOM 2223 O O . ARG A 1 271 ? 2.336 36.439 -33.536 1.00 70.75 271 ARG A O 1
ATOM 2230 N N . SER A 1 272 ? 3.655 36.152 -31.756 1.00 65.94 272 SER A N 1
ATOM 2231 C CA . SER A 1 272 ? 3.842 37.594 -31.527 1.00 65.94 272 SER A CA 1
ATOM 2232 C C . SER A 1 272 ? 4.673 38.298 -32.606 1.00 65.94 272 SER A C 1
ATOM 2234 O O . SER A 1 272 ? 4.447 39.475 -32.848 1.00 65.94 272 SER A O 1
ATOM 2236 N N . THR A 1 273 ? 5.595 37.605 -33.283 1.00 60.25 273 THR A N 1
ATOM 2237 C CA . THR A 1 273 ? 6.444 38.204 -34.335 1.00 60.25 273 THR A CA 1
ATOM 2238 C C . THR A 1 273 ? 5.745 38.313 -35.697 1.00 60.25 273 THR A C 1
ATOM 2240 O O . THR A 1 273 ? 6.170 39.097 -36.532 1.00 60.25 273 THR A O 1
ATOM 2243 N N . ILE A 1 274 ? 4.678 37.543 -35.941 1.00 58.66 274 ILE A N 1
ATOM 2244 C CA . ILE A 1 274 ? 3.933 37.546 -37.220 1.00 58.66 274 ILE A CA 1
ATOM 2245 C C . ILE A 1 274 ? 2.830 38.628 -37.249 1.00 58.66 274 ILE A C 1
ATOM 2247 O O . ILE A 1 274 ? 2.361 38.995 -38.321 1.00 58.66 274 ILE A O 1
ATOM 2251 N N . PHE A 1 275 ? 2.427 39.156 -36.088 1.00 54.38 275 PHE A N 1
ATOM 2252 C CA . PHE A 1 275 ? 1.391 40.194 -35.946 1.00 54.38 275 PHE A CA 1
ATOM 2253 C C . PHE A 1 275 ? 1.946 41.569 -35.515 1.00 54.38 275 PHE A C 1
ATOM 2255 O O . PHE A 1 275 ? 1.177 42.407 -35.042 1.00 54.38 275 PHE A O 1
ATOM 2262 N N . GLY A 1 276 ? 3.261 41.784 -35.632 1.00 45.00 276 GLY A N 1
ATOM 2263 C CA . GLY A 1 276 ? 3.936 43.050 -35.313 1.00 45.00 276 GLY A CA 1
ATOM 2264 C C . GLY A 1 276 ? 4.617 43.694 -36.509 1.00 45.00 276 GLY A C 1
ATOM 2265 O O . GLY A 1 276 ? 4.376 43.239 -37.649 1.00 45.00 276 GLY A O 1
#

Sequence (276 aa):
MQEVHEYFTNYIVNESLGIIANAHVVFADREILKAESTPCIKLAELFSIAVDYPKTGVPAQIPPELHVKEYPDFMEKLDRATYVSEGIIGKLYREIKKQNPHIGHFTKDVARRSYDTDLIVDGYQDYITEAVWFKEQYDFKLGNLMEHYGINSEAEIISGCILKMANNFTKKNDADAIRLAVKSLRKEARSWFSEMGSDESGDGHEASDAKASAWYHVTYHPEYWGCYNEGYDHRPHFISFPWCVYDKLIQIKRKKNFVRKMLDLQNRMRRSTIFG